Protein AF-A0A8H7EUN9-F1 (afdb_monomer)

Sequence (192 aa):
MVDFTVLSKFDDFLVNTFVDNLFLWFKTIKMNSETYAMTTIPREEVLSILREHVMRTKNVTLAAKKFIALKYVRHFMAGYSIAQQCEFEKYVRRYLSMYLPAAGYEICDTDRYGGNRQARLVATRGWEVGDEIRCCTGSIAYLNSEDDAKLSQQGRDFSVIYSSRKKKNCLFLGPARFANHDCDANCKVNSS

Mean predicted aligned error: 4.65 Å

Nearest PDB structures (foldseek):
  5wbv-assembly1_A  TM=8.684E-01  e=1.378E-13  Homo sapiens
  5cpr-assembly1_B  TM=8.787E-01  e=6.212E-13  Homo sapiens
  8t68-assembly1_A  TM=8.774E-01  e=1.245E-12  Homo sapiens
  3rq4-assembly1_A  TM=8.910E-01  e=5.944E-12  Homo sapiens
  4au7-assembly1_A  TM=8.307E-01  e=4.996E-12  Mus musculus

Secondary structure (DSSP, 8-state):
---HHHHHHHHHHHIIIIIITTT-SSPPP-S-GGGGG--PPPHHHHHHHIIIIIIIS--HHHHHHHHHTSHHHHHHHTTS-HHHHHHHHHHHHHHHHTTSTTS-EEEEEE-SSSSS-EEEEEESS---TT---TT---EEEEPPHHHHHHHHHTT--TTEEEETTTTEEEEEESGGGGPPP-TT-S------

Solvent-accessible surface area (backbone atoms only — not comparable to full-atom values): 11510 Å² total; per-residue (Å²): 130,88,53,47,78,56,55,42,51,51,42,42,54,46,41,48,56,65,42,28,61,67,78,42,97,57,75,69,93,53,77,55,88,70,57,87,77,56,86,79,71,61,58,65,65,56,48,51,40,42,50,54,23,23,55,69,64,62,33,46,71,59,30,36,54,55,52,53,66,32,70,65,45,42,58,72,47,66,88,52,53,72,72,53,49,56,52,46,49,54,52,48,35,47,63,50,34,43,60,27,84,83,26,46,41,48,81,43,78,43,67,86,63,81,81,67,74,41,67,30,64,43,72,73,55,93,82,60,95,86,66,76,57,80,34,57,45,62,47,81,34,69,52,55,75,66,58,49,52,50,28,51,78,67,74,50,45,88,38,58,43,78,35,78,92,77,72,43,53,23,38,46,36,56,70,40,46,35,60,74,93,57,97,83,56,95,72,77,91,82,88,126

Foldseek 3Di:
DDAPVLQQLLQLLLCVAQPVPAPDPDRAFGLDPCSVVADHDPRVQLVVLLVPQCEPVVHLVVSLVSVCPDPSNCVVCVPDDPVSVVVSSVQSSLSSLCSHPLLQWDKDWDCPPPDDIAIAIDGNDDDDPPDDSVSQAWDKHFDDPVSCVVCVVVVNCLQWDQDPVVRGIIGTGGRNSRHDDDPPDPDDDDDD

pLDDT: mean 90.31, std 9.03, range [52.31, 98.69]

InterPro domains:
  IPR039977 Histone-lysine N-methyltransferase Suv4-20/Set9 [PTHR12977] (7-190)
  IPR041938 Histone-lysine N-methyltransferase, N-terminal domain [G3DSA:1.10.10.1700] (1-100)
  IPR046341 SET domain superfamily [G3DSA:2.170.270.10] (101-192)
  IPR046341 SET domain superfamily [SSF82199] (119-189)

Organism: NCBI:txid679940

Radius of gyration: 16.49 Å; Cα contacts (8 Å, |Δi|>4): 236; chains: 1; bounding box: 40×38×42 Å

Structure (mmCIF, N/CA/C/O backbone):
data_AF-A0A8H7EUN9-F1
#
_entry.id   AF-A0A8H7EUN9-F1
#
loop_
_atom_site.group_PDB
_atom_site.id
_atom_site.type_symbol
_atom_site.label_atom_id
_atom_site.label_alt_id
_atom_site.label_comp_id
_atom_site.label_asym_id
_atom_site.label_entity_id
_atom_site.label_seq_id
_atom_site.pdbx_PDB_ins_code
_atom_site.Cartn_x
_atom_site.Cartn_y
_atom_site.Cartn_z
_atom_site.occupancy
_atom_site.B_iso_or_equiv
_atom_site.auth_seq_id
_atom_site.auth_comp_id
_atom_site.auth_asym_id
_atom_site.auth_atom_id
_atom_site.pdbx_PDB_model_num
ATOM 1 N N . MET A 1 1 ? -7.937 19.814 -0.723 1.00 56.84 1 MET A N 1
ATOM 2 C CA . MET A 1 1 ? -6.981 18.745 -1.085 1.00 56.84 1 MET A CA 1
ATOM 3 C C . MET A 1 1 ? -6.263 18.364 0.196 1.00 56.84 1 MET A C 1
ATOM 5 O O . MET A 1 1 ? -5.899 19.277 0.924 1.00 56.84 1 MET A O 1
ATOM 9 N N . VAL A 1 2 ? -6.177 17.077 0.536 1.00 66.69 2 VAL A N 1
ATOM 10 C CA . VAL A 1 2 ? -5.459 16.652 1.749 1.00 66.69 2 VAL A CA 1
ATOM 11 C C . VAL A 1 2 ? -3.965 16.865 1.517 1.00 66.69 2 VAL A C 1
ATOM 13 O O . VAL A 1 2 ? -3.462 16.523 0.449 1.00 66.69 2 VAL A O 1
ATOM 16 N N . ASP A 1 3 ? -3.301 17.489 2.486 1.00 80.19 3 ASP A N 1
ATOM 17 C CA . ASP A 1 3 ? -1.889 17.861 2.400 1.00 80.19 3 ASP A CA 1
ATOM 18 C C . ASP A 1 3 ? -0.952 16.639 2.348 1.00 80.19 3 ASP A C 1
ATOM 20 O O . ASP A 1 3 ? -1.266 15.575 2.897 1.00 80.19 3 ASP A O 1
ATOM 24 N N . PHE A 1 4 ? 0.214 16.815 1.719 1.00 80.44 4 PHE A N 1
ATOM 25 C CA . PHE A 1 4 ? 1.279 15.815 1.598 1.00 80.44 4 PHE A CA 1
ATOM 26 C C . PHE A 1 4 ? 1.616 15.166 2.945 1.00 80.44 4 PHE A C 1
ATOM 28 O O . PHE A 1 4 ? 1.661 13.937 3.040 1.00 80.44 4 PHE A O 1
ATOM 35 N N . THR A 1 5 ? 1.781 15.980 3.988 1.00 83.25 5 THR A N 1
ATOM 36 C CA . THR A 1 5 ? 2.180 15.529 5.328 1.00 83.25 5 THR A CA 1
ATOM 37 C C . THR A 1 5 ? 1.202 14.506 5.898 1.00 83.25 5 THR A C 1
ATOM 39 O O . THR A 1 5 ? 1.577 13.595 6.631 1.00 83.25 5 THR A O 1
ATOM 42 N N . VAL A 1 6 ? -0.080 14.642 5.563 1.00 89.38 6 VAL A N 1
ATOM 43 C CA . VAL A 1 6 ? -1.132 13.740 6.035 1.00 89.38 6 VAL A CA 1
ATOM 44 C C . VAL A 1 6 ? -1.151 12.461 5.205 1.00 89.38 6 VAL A C 1
ATOM 46 O O . VAL A 1 6 ? -1.193 11.365 5.760 1.00 89.38 6 VAL A O 1
ATOM 49 N N . LEU A 1 7 ? -1.073 12.587 3.878 1.00 91.06 7 LEU A N 1
ATOM 50 C CA . LEU A 1 7 ? -1.086 11.435 2.976 1.00 91.06 7 LEU A CA 1
ATOM 51 C C . LEU A 1 7 ? 0.116 10.509 3.197 1.00 91.06 7 LEU A C 1
ATOM 53 O O . LEU A 1 7 ? -0.042 9.290 3.158 1.00 91.06 7 LEU A O 1
ATOM 57 N N . SER A 1 8 ? 1.297 11.069 3.464 1.00 90.06 8 SER A N 1
ATOM 58 C CA . SER A 1 8 ? 2.502 10.288 3.746 1.00 90.06 8 SER A CA 1
ATOM 59 C C . SER A 1 8 ? 2.402 9.542 5.082 1.00 90.06 8 SER A C 1
ATOM 61 O O . SER A 1 8 ? 2.786 8.378 5.152 1.00 90.06 8 SER A O 1
ATOM 63 N N . LYS A 1 9 ? 1.800 10.148 6.118 1.00 92.06 9 LYS A N 1
ATOM 64 C CA . LYS A 1 9 ? 1.525 9.484 7.408 1.00 92.06 9 LYS A CA 1
ATOM 65 C C . LYS A 1 9 ? 0.526 8.337 7.272 1.00 92.06 9 LYS A C 1
ATOM 67 O O . LYS A 1 9 ? 0.690 7.297 7.908 1.00 92.06 9 LYS A O 1
ATOM 72 N N . PHE A 1 10 ? -0.506 8.511 6.446 1.00 94.31 10 PHE A N 1
ATOM 73 C CA . PHE A 1 10 ? -1.464 7.446 6.140 1.00 94.31 10 PHE A CA 1
ATOM 74 C C . PHE A 1 10 ? -0.791 6.278 5.428 1.00 94.31 10 PHE A C 1
ATOM 76 O O . PHE A 1 10 ? -1.005 5.126 5.802 1.00 94.31 10 PHE A O 1
ATOM 83 N N . ASP A 1 11 ? 0.041 6.574 4.432 1.00 94.12 11 ASP A N 1
ATOM 84 C CA . ASP A 1 11 ? 0.788 5.555 3.706 1.00 94.12 11 ASP A CA 1
ATOM 85 C C . ASP A 1 11 ? 1.755 4.808 4.631 1.00 94.12 11 ASP A C 1
ATOM 87 O O . ASP A 1 11 ? 1.719 3.584 4.684 1.00 94.12 11 ASP A O 1
ATOM 91 N N . ASP A 1 12 ? 2.533 5.522 5.446 1.00 93.56 12 ASP A N 1
ATOM 92 C CA . ASP A 1 12 ? 3.459 4.922 6.407 1.00 93.56 12 ASP A CA 1
ATOM 93 C C . ASP A 1 12 ? 2.739 3.993 7.410 1.00 93.56 12 ASP A C 1
ATOM 95 O O . ASP A 1 12 ? 3.216 2.879 7.662 1.00 93.56 12 ASP A O 1
ATOM 99 N N . PHE A 1 13 ? 1.559 4.394 7.915 1.00 94.50 13 PHE A N 1
ATOM 100 C CA . PHE A 1 13 ? 0.712 3.563 8.789 1.00 94.50 13 PHE A CA 1
ATOM 101 C C . PHE A 1 13 ? 0.302 2.254 8.114 1.00 94.50 13 PHE A C 1
ATOM 103 O O . PHE A 1 13 ? 0.393 1.171 8.704 1.00 94.50 13 PHE A O 1
ATOM 110 N N . LEU A 1 14 ? -0.168 2.350 6.872 1.00 95.44 14 LEU A N 1
ATOM 111 C CA . LEU A 1 14 ? -0.733 1.222 6.141 1.00 95.44 14 LEU A CA 1
ATOM 112 C C . LEU A 1 14 ? 0.350 0.301 5.591 1.00 95.44 14 LEU A C 1
ATOM 114 O O . LEU A 1 14 ? 0.175 -0.910 5.650 1.00 95.44 14 LEU A O 1
ATOM 118 N N . VAL A 1 15 ? 1.494 0.833 5.163 1.00 94.38 15 VAL A N 1
ATOM 119 C CA . VAL A 1 15 ? 2.666 0.028 4.809 1.00 94.38 15 VAL A CA 1
ATOM 120 C C . VAL A 1 15 ? 3.162 -0.739 6.027 1.00 94.38 15 VAL A C 1
ATOM 122 O O . VAL A 1 15 ? 3.366 -1.945 5.934 1.00 94.38 15 VAL A O 1
ATOM 125 N N . ASN A 1 16 ? 3.300 -0.087 7.187 1.00 93.31 16 ASN A N 1
ATOM 126 C CA . ASN A 1 16 ? 3.714 -0.793 8.400 1.00 93.31 16 ASN A CA 1
ATOM 127 C C . ASN A 1 16 ? 2.722 -1.912 8.765 1.00 93.31 16 ASN A C 1
ATOM 129 O O . ASN A 1 16 ? 3.130 -3.002 9.153 1.00 93.31 16 ASN A O 1
ATOM 133 N N . THR A 1 17 ? 1.421 -1.653 8.617 1.00 94.81 17 THR A N 1
ATOM 134 C CA . THR A 1 17 ? 0.368 -2.606 8.985 1.00 94.81 17 THR A CA 1
ATOM 135 C C . THR A 1 17 ? 0.243 -3.766 8.007 1.00 94.81 17 THR A C 1
ATOM 137 O O . THR A 1 17 ? 0.224 -4.909 8.445 1.00 94.81 17 THR A O 1
ATOM 140 N N . PHE A 1 18 ? 0.098 -3.480 6.714 1.00 95.56 18 PHE A N 1
ATOM 141 C CA . PHE A 1 18 ? -0.239 -4.471 5.698 1.00 95.56 18 PHE A CA 1
ATOM 142 C C . PHE A 1 18 ? 1.007 -5.087 5.066 1.00 95.56 18 PHE A C 1
ATOM 144 O O . PHE A 1 18 ? 1.022 -6.276 4.789 1.00 95.56 18 PHE A O 1
ATOM 151 N N . VAL A 1 19 ? 2.085 -4.330 4.895 1.00 94.12 19 VAL A N 1
ATOM 152 C CA . VAL A 1 19 ? 3.274 -4.817 4.188 1.00 94.12 19 VAL A CA 1
ATOM 153 C C . VAL A 1 19 ? 4.311 -5.337 5.188 1.00 94.12 19 VAL A C 1
ATOM 155 O O . VAL A 1 19 ? 4.569 -6.541 5.247 1.00 94.12 19 VAL A O 1
ATOM 158 N N . ASP A 1 20 ? 4.839 -4.453 6.037 1.00 93.00 20 ASP A N 1
ATOM 159 C CA . ASP A 1 20 ? 5.959 -4.768 6.929 1.00 93.00 20 ASP A CA 1
ATOM 160 C C . ASP A 1 20 ? 5.614 -5.806 8.005 1.00 93.00 20 ASP A C 1
ATOM 162 O O . ASP A 1 20 ? 6.426 -6.667 8.304 1.00 93.00 20 ASP A O 1
ATOM 166 N N . ASN A 1 21 ? 4.448 -5.699 8.652 1.00 91.38 21 ASN A N 1
ATOM 167 C CA . ASN A 1 21 ? 4.107 -6.545 9.806 1.00 91.38 21 ASN A CA 1
ATOM 168 C C . ASN A 1 21 ? 3.380 -7.847 9.439 1.00 91.38 21 ASN A C 1
ATOM 170 O O . ASN A 1 21 ? 3.101 -8.660 10.326 1.00 91.38 21 ASN A O 1
ATOM 174 N N . LEU A 1 22 ? 3.033 -8.054 8.165 1.00 89.81 22 LEU A N 1
ATOM 175 C CA . LEU A 1 22 ? 2.338 -9.273 7.744 1.00 89.81 22 LEU A CA 1
ATOM 176 C C . LEU A 1 22 ? 3.256 -10.269 7.050 1.00 89.81 22 LEU A C 1
ATOM 178 O O . LEU A 1 22 ? 3.280 -11.432 7.469 1.00 89.81 22 LEU A O 1
ATOM 182 N N . PHE A 1 23 ? 3.942 -9.826 5.992 1.00 85.00 23 PHE A N 1
ATOM 183 C CA . PHE A 1 23 ? 4.587 -10.721 5.026 1.00 85.00 23 PHE A CA 1
ATOM 184 C C . PHE A 1 23 ? 6.036 -10.352 4.690 1.00 85.00 23 PHE A C 1
ATOM 186 O O . PHE A 1 23 ? 6.747 -11.198 4.156 1.00 85.00 23 PHE A O 1
ATOM 193 N N . LEU A 1 24 ? 6.502 -9.144 5.026 1.00 91.00 24 LEU A N 1
ATOM 194 C CA . LEU A 1 24 ? 7.927 -8.822 4.954 1.00 91.00 24 LEU A CA 1
ATOM 195 C C . LEU A 1 24 ? 8.617 -9.086 6.294 1.00 91.00 24 LEU A C 1
ATOM 197 O O . LEU A 1 24 ? 8.045 -8.914 7.364 1.00 91.00 24 LEU A O 1
ATOM 201 N N . TRP A 1 25 ? 9.880 -9.493 6.228 1.00 89.25 25 TRP A N 1
ATOM 202 C CA . TRP A 1 25 ? 10.730 -9.737 7.398 1.00 89.25 25 TRP A CA 1
ATOM 203 C C . TRP A 1 25 ? 11.642 -8.540 7.728 1.00 89.25 25 TRP A C 1
ATOM 205 O O . TRP A 1 25 ? 12.472 -8.610 8.630 1.00 89.25 25 TRP A O 1
ATOM 215 N N . PHE A 1 26 ? 11.481 -7.429 7.005 1.00 91.31 26 PHE A N 1
ATOM 216 C CA . PHE A 1 26 ? 12.213 -6.177 7.178 1.00 91.31 26 PHE A CA 1
ATOM 217 C C . PHE A 1 26 ? 11.251 -4.982 7.105 1.00 91.31 26 PHE A C 1
ATOM 219 O O . PHE A 1 26 ? 10.097 -5.110 6.694 1.00 91.31 26 PHE A O 1
ATOM 226 N N . LYS A 1 27 ? 11.727 -3.800 7.505 1.00 90.06 27 LYS A N 1
ATOM 227 C CA . LYS A 1 27 ? 10.964 -2.549 7.421 1.00 90.06 27 LYS A CA 1
ATOM 228 C C . LYS A 1 27 ? 11.276 -1.827 6.120 1.00 90.06 27 LYS A C 1
ATOM 230 O O . LYS A 1 27 ? 12.433 -1.485 5.883 1.00 90.06 27 LYS A O 1
ATOM 235 N N . THR A 1 28 ? 10.264 -1.549 5.296 1.00 90.50 28 THR A N 1
ATOM 236 C CA . THR A 1 28 ? 10.487 -0.702 4.114 1.00 90.50 28 THR A CA 1
ATOM 237 C C . THR A 1 28 ? 10.737 0.743 4.534 1.00 90.50 28 THR A C 1
ATOM 239 O O . THR A 1 28 ? 10.287 1.172 5.601 1.00 90.50 28 THR A O 1
ATOM 242 N N . ILE A 1 29 ? 11.347 1.531 3.648 1.00 86.56 29 ILE A N 1
ATOM 243 C CA . ILE A 1 29 ? 11.531 2.971 3.852 1.00 86.56 29 ILE A CA 1
ATOM 244 C C . ILE A 1 29 ? 10.164 3.654 4.065 1.00 86.56 29 ILE A C 1
ATOM 246 O O . ILE A 1 29 ? 9.148 3.290 3.450 1.00 86.56 29 ILE A O 1
ATOM 250 N N . LYS A 1 30 ? 10.150 4.607 4.998 1.00 87.44 30 LYS A N 1
ATOM 251 C CA . LYS A 1 30 ? 9.000 5.414 5.421 1.00 87.44 30 LYS A CA 1
ATOM 252 C C . LYS A 1 30 ? 9.309 6.886 5.182 1.00 87.44 30 LYS A C 1
ATOM 254 O O . LYS A 1 30 ? 10.474 7.280 5.219 1.00 87.44 30 LYS A O 1
ATOM 259 N N . MET A 1 31 ? 8.279 7.685 4.944 1.00 84.75 31 MET A N 1
ATOM 260 C CA . MET A 1 31 ? 8.439 9.110 4.636 1.00 84.75 31 MET A CA 1
ATOM 261 C C . MET A 1 31 ? 8.697 9.929 5.896 1.00 84.75 31 MET A C 1
ATOM 263 O O . MET A 1 31 ? 9.516 10.848 5.907 1.00 84.75 31 MET A O 1
ATOM 267 N N . ASN A 1 32 ? 8.036 9.560 6.989 1.00 83.62 32 ASN A N 1
ATOM 268 C CA . ASN A 1 32 ? 8.068 10.295 8.242 1.00 83.62 32 ASN A CA 1
ATOM 269 C C . ASN A 1 32 ? 9.035 9.635 9.234 1.00 83.62 32 ASN A C 1
ATOM 271 O O . ASN A 1 32 ? 9.045 8.417 9.409 1.00 83.62 32 ASN A O 1
ATOM 275 N N . SER A 1 33 ? 9.854 10.441 9.918 1.00 69.44 33 SER A N 1
ATOM 276 C CA . SER A 1 33 ? 10.857 9.954 10.884 1.00 69.44 33 SER A CA 1
ATOM 277 C C . SER A 1 33 ? 10.239 9.414 12.169 1.00 69.44 33 SER A C 1
ATOM 279 O O . SER A 1 33 ? 10.803 8.521 12.788 1.00 69.44 33 SER A O 1
ATOM 281 N N . GLU A 1 34 ? 9.064 9.916 12.536 1.00 66.50 34 GLU A N 1
ATOM 282 C CA . GLU A 1 34 ? 8.339 9.562 13.763 1.00 66.50 34 GLU A CA 1
ATOM 283 C C . GLU A 1 34 ? 7.580 8.224 13.656 1.00 66.50 34 GLU A C 1
ATOM 285 O O . GLU A 1 34 ? 7.007 7.739 14.629 1.00 66.50 34 GLU A O 1
ATOM 290 N N . THR A 1 35 ? 7.608 7.588 12.481 1.00 59.38 35 THR A N 1
ATOM 291 C CA . THR A 1 35 ? 6.843 6.373 12.157 1.00 59.38 35 THR A CA 1
ATOM 292 C C . THR A 1 35 ? 7.175 5.177 13.057 1.00 59.38 35 THR A C 1
ATOM 294 O O . THR A 1 35 ? 6.338 4.304 13.275 1.00 59.38 35 THR A O 1
ATOM 297 N N . TYR A 1 36 ? 8.375 5.127 13.640 1.00 52.31 36 TYR A N 1
ATOM 298 C CA . TYR A 1 36 ? 8.796 4.011 14.496 1.00 52.31 36 TYR A CA 1
ATOM 299 C C . TYR A 1 36 ? 8.061 3.945 15.847 1.00 52.31 36 TYR A C 1
ATOM 301 O O . TYR A 1 36 ? 8.093 2.903 16.496 1.00 52.31 36 TYR A O 1
ATOM 309 N N . ALA A 1 37 ? 7.350 5.007 16.247 1.00 58.59 37 ALA A N 1
ATOM 310 C CA . ALA A 1 37 ? 6.502 5.026 17.443 1.00 58.59 37 ALA A CA 1
ATOM 311 C C . ALA A 1 37 ? 5.037 4.629 17.164 1.00 58.59 37 ALA A C 1
ATOM 313 O O . ALA A 1 37 ? 4.179 4.737 18.042 1.00 58.59 37 ALA A O 1
ATOM 314 N N . MET A 1 38 ? 4.712 4.210 15.938 1.00 67.88 38 MET A N 1
ATOM 315 C CA . MET A 1 38 ? 3.323 3.990 15.545 1.00 67.88 38 MET A CA 1
ATOM 316 C C . MET A 1 38 ? 2.714 2.756 16.200 1.00 67.88 38 MET A C 1
ATOM 318 O O . MET A 1 38 ? 3.326 1.693 16.319 1.00 67.88 38 MET A O 1
ATOM 322 N N . THR A 1 39 ? 1.450 2.910 16.588 1.00 71.81 39 THR A N 1
ATOM 323 C CA . THR A 1 39 ? 0.641 1.851 17.178 1.00 71.81 39 THR A CA 1
ATOM 324 C C . THR A 1 39 ? 0.627 0.625 16.269 1.00 71.81 39 THR A C 1
ATOM 326 O O . THR A 1 39 ? 0.114 0.667 15.151 1.00 71.81 39 THR A O 1
ATOM 329 N N . THR A 1 40 ? 1.180 -0.481 16.759 1.00 83.50 40 THR A N 1
ATOM 330 C CA . THR A 1 40 ? 1.165 -1.750 16.032 1.00 83.50 40 THR A CA 1
ATOM 331 C C . THR A 1 40 ? -0.159 -2.461 16.277 1.00 83.50 40 THR A C 1
ATOM 333 O O . THR A 1 40 ? -0.566 -2.670 17.420 1.00 83.50 40 THR A O 1
ATOM 336 N N . ILE A 1 41 ? -0.838 -2.826 15.193 1.00 93.25 41 ILE A N 1
ATOM 337 C CA . ILE A 1 41 ? -2.054 -3.638 15.241 1.00 93.25 41 ILE A CA 1
ATOM 338 C C . ILE A 1 41 ? -1.635 -5.108 15.362 1.00 93.25 41 ILE A C 1
ATOM 340 O O . ILE A 1 41 ? -0.758 -5.536 14.605 1.00 93.25 41 ILE A O 1
ATOM 344 N N . PRO A 1 42 ? -2.238 -5.900 16.267 1.00 94.25 42 PRO A N 1
ATOM 345 C CA . PRO A 1 42 ? -1.961 -7.327 16.351 1.00 94.25 42 PRO A CA 1
ATOM 346 C C . PRO A 1 42 ? -2.163 -8.021 15.003 1.00 94.25 42 PRO A C 1
ATOM 348 O O . PRO A 1 42 ? -3.204 -7.875 14.359 1.00 94.25 42 PRO A O 1
ATOM 351 N N . ARG A 1 43 ? -1.164 -8.809 14.591 1.00 94.50 43 ARG A N 1
ATOM 352 C CA . ARG A 1 43 ? -1.122 -9.462 13.276 1.00 94.50 43 ARG A CA 1
ATOM 353 C C . ARG A 1 43 ? -2.390 -10.263 12.970 1.00 94.50 43 ARG A C 1
ATOM 355 O O . ARG A 1 43 ? -2.930 -10.153 11.873 1.00 94.50 43 ARG A O 1
ATOM 362 N N . GLU A 1 44 ? -2.899 -11.027 13.935 1.00 95.81 44 GLU A N 1
ATOM 363 C CA . GLU A 1 44 ? -4.103 -11.844 13.730 1.00 95.81 44 GLU A CA 1
ATOM 364 C C . GLU A 1 44 ? -5.394 -11.027 13.591 1.00 95.81 44 GLU A C 1
ATOM 366 O O . GLU A 1 44 ? -6.288 -11.450 12.860 1.00 95.81 44 GLU A O 1
ATOM 371 N N . GLU A 1 45 ? -5.499 -9.831 14.185 1.00 97.12 45 GLU A N 1
ATOM 372 C CA . GLU A 1 45 ? -6.658 -8.958 13.939 1.00 97.12 45 GLU A CA 1
ATOM 373 C C . GLU A 1 45 ? -6.702 -8.540 12.464 1.00 97.12 45 GLU A C 1
ATOM 375 O O . GLU A 1 45 ? -7.748 -8.632 11.820 1.00 97.12 45 GLU A O 1
ATOM 380 N N . VAL A 1 46 ? -5.549 -8.183 11.892 1.00 97.69 46 VAL A N 1
ATOM 381 C CA . VAL A 1 46 ? -5.441 -7.835 10.469 1.00 97.69 46 VAL A CA 1
ATOM 382 C C . VAL A 1 46 ? -5.695 -9.057 9.583 1.00 97.69 46 VAL A C 1
ATOM 384 O O . VAL A 1 46 ? -6.493 -8.986 8.646 1.00 97.69 46 VAL A O 1
ATOM 387 N N . LEU A 1 47 ? -5.072 -10.200 9.888 1.00 97.94 47 LEU A N 1
ATOM 388 C CA . LEU A 1 47 ? -5.233 -11.422 9.095 1.00 97.94 47 LEU A CA 1
ATOM 389 C C . LEU A 1 47 ? -6.660 -11.962 9.127 1.00 97.94 47 LEU A C 1
ATOM 391 O O . LEU A 1 47 ? -7.132 -12.450 8.103 1.00 97.94 47 LEU A O 1
ATOM 395 N N . SER A 1 48 ? -7.364 -11.857 10.255 1.00 98.25 48 SER A N 1
ATOM 396 C CA . SER A 1 48 ? -8.770 -12.260 10.341 1.00 98.25 48 SER A CA 1
ATOM 397 C C . SER A 1 48 ? -9.640 -11.461 9.364 1.00 98.25 48 SER A C 1
ATOM 399 O O . SER A 1 48 ? -10.414 -12.052 8.613 1.00 98.25 48 SER A O 1
ATOM 401 N N . ILE A 1 49 ? -9.435 -10.140 9.273 1.00 98.56 49 ILE A N 1
ATOM 402 C CA . ILE A 1 49 ? -10.136 -9.265 8.325 1.00 98.56 49 ILE A CA 1
ATOM 403 C C . ILE A 1 49 ? -9.775 -9.627 6.881 1.00 98.56 49 ILE A C 1
ATOM 405 O O . ILE A 1 49 ? -10.665 -9.712 6.034 1.00 98.56 49 ILE A O 1
ATOM 409 N N . LEU A 1 50 ? -8.491 -9.860 6.590 1.00 98.31 50 LEU A N 1
ATOM 410 C CA . LEU A 1 50 ? -8.042 -10.241 5.249 1.00 98.31 50 LEU A CA 1
ATOM 411 C C . LEU A 1 50 ? -8.652 -11.574 4.805 1.00 98.31 50 LEU A C 1
ATOM 413 O O . LEU A 1 50 ? -9.273 -11.637 3.744 1.00 98.31 50 LEU A O 1
ATOM 417 N N . ARG A 1 51 ? -8.537 -12.624 5.625 1.00 98.19 51 ARG A N 1
ATOM 418 C CA . ARG A 1 51 ? -9.070 -13.961 5.319 1.00 98.19 51 ARG A CA 1
ATOM 419 C C . ARG A 1 51 ? -10.583 -13.912 5.099 1.00 98.19 51 ARG A C 1
ATOM 421 O O . ARG A 1 51 ? -11.082 -14.398 4.087 1.00 98.19 51 ARG A O 1
ATOM 428 N N . GLU A 1 52 ? -11.307 -13.278 6.015 1.00 98.31 52 GLU A N 1
ATOM 429 C CA . GLU A 1 52 ? -12.768 -13.303 6.033 1.00 98.31 52 GLU A CA 1
ATOM 430 C C . GLU A 1 52 ? -13.398 -12.356 5.001 1.00 98.31 52 GLU A C 1
ATOM 432 O O . GLU A 1 52 ? -14.325 -12.711 4.263 1.00 98.31 52 GLU A O 1
ATOM 437 N N . HIS A 1 53 ? -12.898 -11.125 4.921 1.00 98.44 53 HIS A N 1
ATOM 438 C CA . HIS A 1 53 ? -13.551 -10.076 4.145 1.00 98.44 53 HIS A CA 1
ATOM 439 C C . HIS A 1 53 ? -12.890 -9.809 2.795 1.00 98.44 53 HIS A C 1
ATOM 441 O O . HIS A 1 53 ? -13.590 -9.445 1.854 1.00 98.44 53 HIS A O 1
ATOM 447 N N . VAL A 1 54 ? -11.583 -10.035 2.652 1.00 98.12 54 VAL A N 1
ATOM 448 C CA . VAL A 1 54 ? -10.891 -9.833 1.369 1.00 98.12 54 VAL A CA 1
ATOM 449 C C . VAL A 1 54 ? -10.813 -11.132 0.569 1.00 98.12 54 VAL A C 1
ATOM 451 O O . VAL A 1 5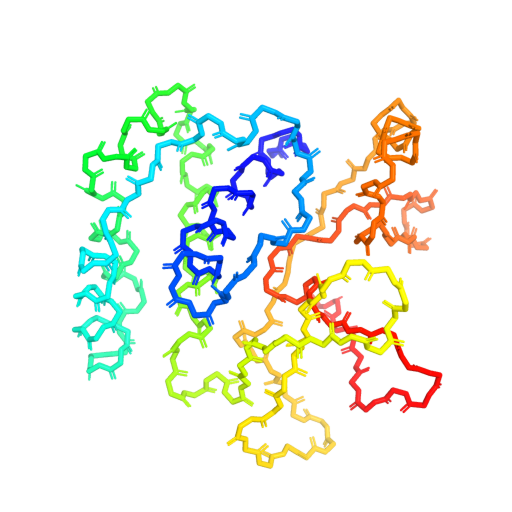4 ? -11.233 -11.157 -0.584 1.00 98.12 54 VAL A O 1
ATOM 454 N N . MET A 1 55 ? -10.347 -12.227 1.169 1.00 96.62 55 MET A N 1
ATOM 455 C CA . MET A 1 55 ? -10.137 -13.490 0.452 1.00 96.62 55 MET A CA 1
ATOM 456 C C . MET A 1 55 ? -11.442 -14.271 0.262 1.00 96.62 55 MET A C 1
ATOM 458 O O . MET A 1 55 ? -11.789 -14.621 -0.866 1.00 96.62 55 MET A O 1
ATOM 462 N N . ARG A 1 56 ? -12.194 -14.514 1.346 1.00 97.62 56 ARG A N 1
ATOM 463 C CA . ARG A 1 56 ? -13.410 -15.344 1.308 1.00 97.62 56 ARG A CA 1
ATOM 464 C C . ARG A 1 56 ? -14.588 -14.640 0.635 1.00 97.62 56 ARG A C 1
ATOM 466 O O . ARG A 1 56 ? -15.192 -15.193 -0.278 1.00 97.62 56 ARG A O 1
ATOM 473 N N . THR A 1 57 ? -14.930 -13.428 1.080 1.00 97.81 57 THR A N 1
ATOM 474 C CA . THR A 1 57 ? -16.124 -12.708 0.582 1.00 97.81 57 THR A CA 1
ATOM 475 C C . THR A 1 57 ? -15.839 -11.669 -0.498 1.00 97.81 57 THR A C 1
ATOM 477 O O . THR A 1 57 ? -16.786 -11.182 -1.113 1.00 97.81 57 THR A O 1
ATOM 480 N N . LYS A 1 58 ? -14.566 -11.328 -0.752 1.00 98.06 58 LYS A N 1
ATOM 481 C CA . LYS A 1 58 ? -14.156 -10.331 -1.763 1.00 98.06 58 LYS A CA 1
ATOM 482 C C . LYS A 1 58 ? -14.804 -8.953 -1.548 1.00 98.06 58 LYS A C 1
ATOM 484 O O . LYS A 1 58 ? -14.997 -8.186 -2.487 1.00 98.06 58 LYS A O 1
ATOM 489 N N . ASN A 1 59 ? -15.133 -8.620 -0.300 1.00 98.19 59 ASN A N 1
ATOM 490 C CA . ASN A 1 59 ? -15.803 -7.388 0.091 1.00 98.19 59 ASN A CA 1
ATOM 491 C C . ASN A 1 59 ? -14.824 -6.416 0.767 1.00 98.19 59 ASN A C 1
ATOM 493 O O . ASN A 1 59 ? -14.797 -6.260 1.992 1.00 98.19 59 ASN A O 1
ATOM 497 N N . VAL A 1 60 ? -14.048 -5.707 -0.058 1.00 98.31 60 VAL A N 1
ATOM 498 C CA . VAL A 1 60 ? -13.077 -4.694 0.397 1.00 98.31 60 VAL A CA 1
ATOM 499 C C . VAL A 1 60 ? -13.753 -3.562 1.178 1.00 98.31 60 VAL A C 1
ATOM 501 O O . VAL A 1 60 ? -13.183 -3.041 2.133 1.00 98.31 60 VAL A O 1
ATOM 504 N N . THR A 1 61 ? -14.992 -3.204 0.829 1.00 98.19 61 THR A N 1
ATOM 505 C CA . THR A 1 61 ? -15.772 -2.188 1.553 1.00 98.19 61 THR A CA 1
ATOM 506 C C . THR A 1 61 ? -16.018 -2.593 3.000 1.00 98.19 61 THR A C 1
ATOM 508 O O . THR A 1 61 ? -15.803 -1.796 3.913 1.00 98.19 61 THR A O 1
ATOM 511 N N . LEU A 1 62 ? -16.460 -3.829 3.224 1.00 98.44 62 LEU A N 1
ATOM 512 C CA . LEU A 1 62 ? -16.682 -4.345 4.568 1.00 98.44 62 LEU A CA 1
ATOM 513 C C . LEU A 1 62 ? -15.359 -4.515 5.320 1.00 98.44 62 LEU A C 1
ATOM 515 O O . LEU A 1 62 ? -15.279 -4.124 6.483 1.00 98.44 62 LEU A O 1
ATOM 519 N N . ALA A 1 63 ? -14.322 -5.024 4.650 1.00 98.69 63 ALA A N 1
ATOM 520 C CA . ALA A 1 63 ? -12.984 -5.149 5.221 1.00 98.69 63 ALA A CA 1
ATOM 521 C C . ALA A 1 63 ? -12.453 -3.793 5.721 1.00 98.69 63 ALA A C 1
ATOM 523 O O . ALA A 1 63 ? -12.005 -3.695 6.862 1.00 98.69 63 ALA A O 1
ATOM 524 N N . ALA A 1 64 ? -12.590 -2.732 4.919 1.00 98.69 64 ALA A N 1
ATOM 525 C CA . ALA A 1 64 ? -12.180 -1.381 5.290 1.00 98.69 64 ALA A CA 1
ATOM 526 C C . ALA A 1 64 ? -12.951 -0.862 6.510 1.00 98.69 64 ALA A C 1
ATOM 528 O O . ALA A 1 64 ? -12.340 -0.373 7.458 1.00 98.69 64 ALA A O 1
ATOM 529 N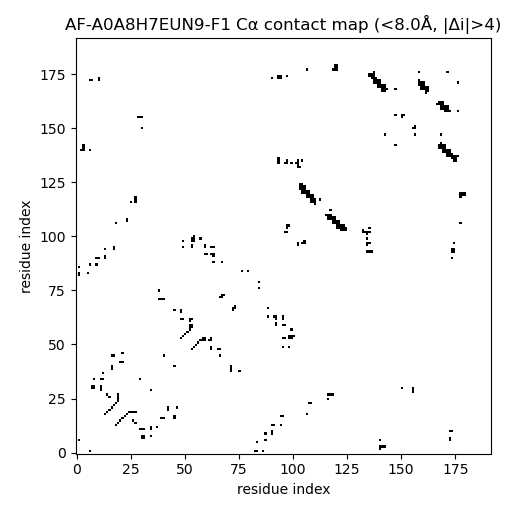 N . LYS A 1 65 ? -14.280 -1.041 6.543 1.00 98.50 65 LYS A N 1
ATOM 530 C CA . LYS A 1 65 ? -15.105 -0.663 7.704 1.00 98.50 65 LYS A CA 1
ATOM 531 C C . LYS A 1 65 ? -14.675 -1.391 8.980 1.00 98.50 65 LYS A C 1
ATOM 533 O O . LYS A 1 65 ? -14.564 -0.766 10.031 1.00 98.50 65 LYS A O 1
ATOM 538 N N . LYS A 1 66 ? -14.417 -2.701 8.896 1.00 98.62 66 LYS A N 1
ATOM 539 C CA . LYS A 1 66 ? -13.957 -3.515 10.033 1.00 98.62 66 LYS A CA 1
ATOM 540 C C . LYS A 1 66 ? -12.571 -3.089 10.511 1.00 98.62 66 LYS A C 1
ATOM 542 O O . LYS A 1 66 ? -12.374 -2.941 11.711 1.00 98.62 66 LYS A O 1
ATOM 547 N N . PHE A 1 67 ? -11.655 -2.830 9.581 1.00 98.56 67 PHE A N 1
ATOM 548 C CA . PHE A 1 67 ? -10.307 -2.359 9.883 1.00 98.56 67 PHE A CA 1
ATOM 549 C C . PHE A 1 67 ? -10.316 -0.985 10.566 1.00 98.56 67 PHE A C 1
ATOM 551 O O . PHE A 1 67 ? -9.696 -0.807 11.610 1.00 98.56 67 PHE A O 1
ATOM 558 N N . ILE A 1 68 ? -11.083 -0.025 10.042 1.00 98.00 68 ILE A N 1
ATOM 559 C CA . ILE A 1 68 ? -11.213 1.320 10.629 1.00 98.00 68 ILE A CA 1
ATOM 560 C C . ILE A 1 68 ? -11.861 1.269 12.021 1.00 98.00 68 ILE A C 1
ATOM 562 O O . ILE A 1 68 ? -11.545 2.079 12.891 1.00 98.00 68 ILE A O 1
ATOM 566 N N . ALA A 1 69 ? -12.724 0.281 12.269 1.00 97.94 69 ALA A N 1
ATOM 567 C CA . ALA A 1 69 ? -13.326 0.041 13.574 1.00 97.94 69 ALA A CA 1
ATOM 568 C C . ALA A 1 69 ? -12.386 -0.646 14.588 1.00 97.94 69 ALA A C 1
ATOM 570 O O . ALA A 1 69 ? -12.802 -0.885 15.724 1.00 97.94 69 ALA A O 1
ATOM 571 N N . LEU A 1 70 ? -11.133 -0.958 14.251 1.00 97.62 70 LEU A N 1
ATOM 572 C CA . LEU A 1 70 ? -10.169 -1.431 15.246 1.00 97.62 70 LEU A CA 1
ATOM 573 C C . LEU A 1 70 ? -9.782 -0.286 16.189 1.00 97.62 70 LEU A C 1
ATOM 575 O O . LEU A 1 70 ? -9.577 0.849 15.761 1.00 97.62 70 LEU A O 1
ATOM 579 N N . LYS A 1 71 ? -9.644 -0.575 17.490 1.00 96.31 71 LYS A N 1
ATOM 580 C CA . LYS A 1 71 ? -9.328 0.449 18.509 1.00 96.31 71 LYS A CA 1
ATOM 581 C C . LYS A 1 71 ? -8.041 1.224 18.197 1.00 96.31 71 LYS A C 1
ATOM 583 O O . LYS A 1 71 ? -7.996 2.431 18.396 1.00 96.31 71 LYS A O 1
ATOM 588 N N . TYR A 1 72 ? -7.040 0.535 17.654 1.00 94.75 72 TYR A N 1
ATOM 589 C CA . TYR A 1 72 ? -5.749 1.093 17.254 1.00 94.75 72 TYR A CA 1
ATOM 590 C C . TYR A 1 72 ? -5.883 2.079 16.088 1.00 94.75 72 TYR A C 1
ATOM 592 O O . TYR A 1 72 ? -5.291 3.154 16.108 1.00 94.75 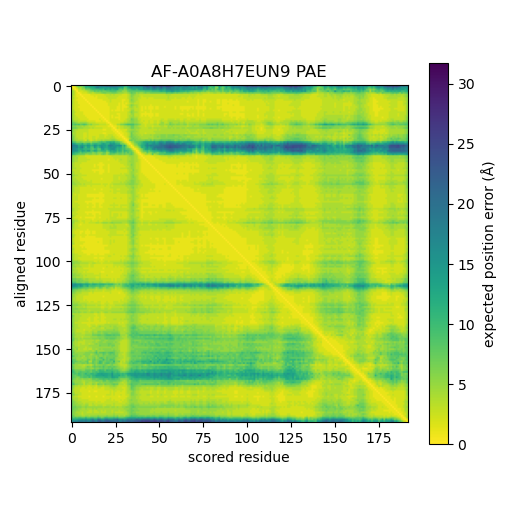72 TYR A O 1
ATOM 600 N N . VAL A 1 73 ? -6.715 1.733 15.100 1.00 96.00 73 VAL A N 1
ATOM 601 C CA . VAL A 1 73 ? -6.977 2.585 13.936 1.00 96.00 73 VAL A CA 1
ATOM 602 C C . VAL A 1 73 ? -7.818 3.786 14.349 1.00 96.00 73 VAL A C 1
ATOM 604 O O . VAL A 1 73 ? -7.480 4.908 13.994 1.00 96.00 73 VAL A O 1
ATOM 607 N N . ARG A 1 74 ? -8.849 3.598 15.184 1.00 95.44 74 ARG A N 1
ATOM 608 C CA . ARG A 1 74 ? -9.607 4.725 15.753 1.00 95.44 74 ARG A CA 1
ATOM 609 C C . ARG A 1 74 ? -8.723 5.684 16.543 1.00 95.44 74 ARG A C 1
ATOM 611 O O . ARG A 1 74 ? -8.906 6.889 16.429 1.00 95.44 74 ARG A O 1
ATOM 618 N N . HIS A 1 75 ? -7.776 5.161 17.322 1.00 93.81 75 HIS A N 1
ATOM 619 C CA . HIS A 1 75 ? -6.821 5.986 18.057 1.00 93.81 75 HIS A CA 1
ATOM 620 C C . HIS A 1 75 ? -5.934 6.798 17.107 1.00 93.81 75 HIS A C 1
ATOM 622 O O . HIS A 1 75 ? -5.858 8.015 17.249 1.00 93.81 75 HIS A O 1
ATOM 628 N N . PHE A 1 76 ? -5.349 6.153 16.091 1.00 93.25 76 PHE A N 1
ATOM 629 C CA . PHE A 1 76 ? -4.589 6.842 15.045 1.00 93.25 76 PHE A CA 1
ATOM 630 C C . PHE A 1 76 ? -5.424 7.928 14.345 1.00 93.25 76 PHE A C 1
ATOM 632 O O . PHE A 1 76 ? -4.925 9.018 14.085 1.00 93.25 76 PHE A O 1
ATOM 639 N N . MET A 1 77 ? -6.711 7.666 14.099 1.00 94.19 77 MET A N 1
ATOM 640 C CA . MET A 1 77 ? -7.601 8.580 13.379 1.00 94.19 77 MET A CA 1
ATOM 641 C C . MET A 1 77 ? -8.213 9.705 14.232 1.00 94.19 77 MET A C 1
ATOM 643 O O . MET A 1 77 ? -8.818 10.614 13.665 1.00 94.19 77 MET A O 1
ATOM 647 N N . ALA A 1 78 ? -8.050 9.691 15.559 1.00 93.00 78 ALA A N 1
ATOM 648 C CA . ALA A 1 78 ? -8.760 10.590 16.477 1.00 93.00 78 ALA A CA 1
ATOM 649 C C . ALA A 1 78 ? -8.481 12.088 16.239 1.00 93.00 78 ALA A C 1
ATOM 651 O O . ALA A 1 78 ? -9.354 12.916 16.479 1.00 93.00 78 ALA A O 1
ATOM 652 N N . GLY A 1 79 ? -7.284 12.434 15.752 1.00 91.56 79 GLY A N 1
ATOM 653 C CA . GLY A 1 79 ? -6.878 13.819 15.479 1.00 91.56 79 GLY A CA 1
ATOM 654 C C . GLY A 1 79 ? -7.175 14.321 14.062 1.00 91.56 79 GLY A C 1
ATOM 655 O O . GLY A 1 79 ? -6.861 15.467 13.750 1.00 91.56 79 GLY A O 1
ATOM 656 N N . TYR A 1 80 ? -7.742 13.487 13.188 1.00 94.12 80 TYR A N 1
ATOM 657 C CA . TYR A 1 80 ? -7.966 13.833 11.784 1.00 94.12 80 TYR A CA 1
ATOM 658 C C . TYR A 1 80 ? -9.422 14.241 11.529 1.00 94.12 80 TYR A C 1
ATOM 660 O O . TYR A 1 80 ? -10.361 13.637 12.046 1.00 94.12 80 TYR A O 1
ATOM 668 N N . SER A 1 81 ? -9.616 15.247 10.676 1.00 95.88 81 SER A N 1
ATOM 669 C CA . SER A 1 81 ? -10.936 15.721 10.239 1.00 95.88 81 SER A CA 1
ATOM 670 C C . SER A 1 81 ? -11.712 14.659 9.452 1.00 95.88 81 SER A C 1
ATOM 672 O O . SER A 1 81 ? -11.125 13.741 8.883 1.00 95.88 81 SER A O 1
ATOM 674 N N . ILE A 1 82 ? -13.032 14.826 9.329 1.00 94.69 82 ILE A N 1
ATOM 675 C CA . ILE A 1 82 ? -13.901 13.915 8.560 1.00 94.69 82 ILE A CA 1
ATOM 676 C C . ILE A 1 82 ? -13.383 13.725 7.125 1.00 94.69 82 ILE A C 1
ATOM 678 O O . ILE A 1 82 ? -13.284 12.601 6.645 1.00 94.69 82 ILE A O 1
ATOM 682 N N . 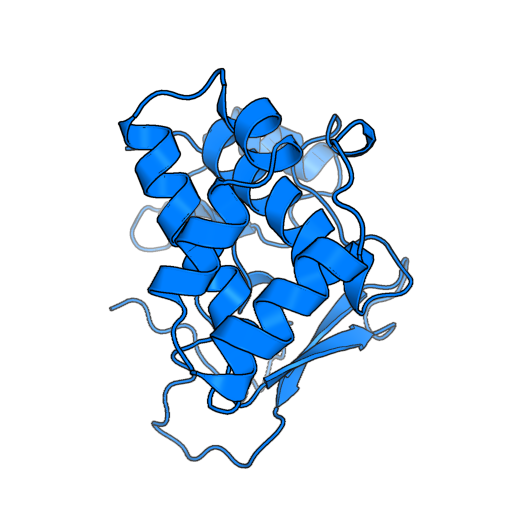ALA A 1 83 ? -12.980 14.809 6.455 1.00 94.88 83 ALA A N 1
ATOM 683 C CA . ALA A 1 83 ? -12.438 14.743 5.098 1.00 94.88 83 ALA A CA 1
ATOM 684 C C . ALA A 1 83 ? -11.145 13.910 5.022 1.00 94.88 83 ALA A C 1
ATOM 686 O O . ALA A 1 83 ? -10.964 13.126 4.091 1.00 94.88 83 ALA A O 1
ATOM 687 N N . GLN A 1 84 ? -10.265 14.043 6.017 1.00 95.38 84 GLN A N 1
ATOM 688 C CA . GLN A 1 84 ? -9.041 13.245 6.123 1.00 95.38 84 GLN A CA 1
ATOM 689 C C . GLN A 1 84 ? -9.346 11.779 6.452 1.00 95.38 84 GLN A C 1
ATOM 691 O O . GLN A 1 84 ? -8.700 10.894 5.903 1.00 95.38 84 GLN A O 1
ATOM 696 N N . GLN A 1 85 ? -10.356 11.503 7.281 1.00 95.88 85 GLN A N 1
ATOM 697 C CA . GLN A 1 85 ? -10.807 10.138 7.566 1.00 95.88 85 GLN A CA 1
ATOM 698 C C . GLN A 1 85 ? -11.393 9.450 6.326 1.00 95.88 85 GLN A C 1
ATOM 700 O O . GLN A 1 85 ? -11.063 8.297 6.053 1.00 95.88 85 GLN A O 1
ATOM 705 N N . CYS A 1 86 ? -12.193 10.162 5.527 1.00 95.62 86 CYS A N 1
ATOM 706 C CA . CYS A 1 86 ? -12.674 9.654 4.242 1.00 95.62 86 CYS A CA 1
ATOM 707 C C . CYS A 1 86 ? -11.519 9.365 3.273 1.00 95.62 86 CYS A C 1
ATOM 709 O O . CYS A 1 86 ? -11.559 8.379 2.540 1.00 95.62 86 CYS A O 1
ATOM 711 N N . GLU A 1 87 ? -10.480 10.204 3.262 1.00 95.31 87 GLU A N 1
ATOM 712 C CA . GLU A 1 87 ? -9.295 9.971 2.433 1.00 95.31 87 GLU A CA 1
ATOM 713 C C . GLU A 1 87 ? -8.479 8.765 2.924 1.00 95.31 87 GLU A C 1
ATOM 715 O O . GLU A 1 87 ? -8.066 7.927 2.121 1.00 95.31 87 GLU A O 1
ATOM 720 N N . PHE A 1 88 ? -8.329 8.609 4.241 1.00 96.56 88 PHE A N 1
ATOM 721 C CA . PHE A 1 88 ? -7.707 7.434 4.846 1.00 96.56 88 PHE A CA 1
ATOM 722 C C . PHE A 1 88 ? -8.444 6.143 4.475 1.00 96.56 88 PHE A C 1
ATOM 724 O O . PHE A 1 88 ? -7.806 5.154 4.121 1.00 96.56 88 PHE A O 1
ATOM 731 N N . GLU A 1 89 ? -9.782 6.145 4.464 1.00 97.81 89 GLU A N 1
ATOM 732 C CA . GLU A 1 89 ? -10.563 4.980 4.036 1.00 97.81 89 GLU A CA 1
ATOM 733 C C . GLU A 1 89 ? -10.244 4.562 2.591 1.00 97.81 89 GLU A C 1
ATOM 735 O O . GLU A 1 89 ? -10.152 3.365 2.301 1.00 97.81 89 GLU A O 1
ATOM 740 N N . LYS A 1 90 ? -10.018 5.515 1.678 1.00 96.12 90 LYS A N 1
ATOM 741 C CA . LYS A 1 90 ? -9.602 5.199 0.299 1.00 96.12 90 LYS A CA 1
ATOM 742 C C . LYS A 1 90 ? -8.243 4.503 0.273 1.00 96.12 90 LYS A C 1
ATOM 744 O O . LYS A 1 90 ? -8.076 3.521 -0.450 1.00 96.12 90 LYS A O 1
ATOM 749 N N . TYR A 1 91 ? -7.294 4.971 1.081 1.00 96.31 91 TYR A N 1
ATOM 750 C CA . TYR A 1 91 ? -5.987 4.333 1.219 1.00 96.31 91 TYR A CA 1
ATOM 751 C C . TYR A 1 91 ? -6.100 2.927 1.828 1.00 96.31 91 TYR A C 1
ATOM 753 O O . TYR A 1 91 ? -5.515 1.987 1.295 1.00 96.31 91 TYR A O 1
ATOM 761 N N . VAL A 1 92 ? -6.905 2.747 2.879 1.00 98.19 92 VAL A N 1
ATOM 762 C CA . VAL A 1 92 ? -7.183 1.427 3.475 1.00 98.19 92 VAL A CA 1
ATOM 763 C C . VAL A 1 92 ? -7.706 0.462 2.413 1.00 98.19 92 VAL A C 1
ATOM 765 O O . VAL A 1 92 ? -7.181 -0.639 2.265 1.00 98.19 92 VAL A O 1
ATOM 768 N N . ARG A 1 93 ? -8.703 0.881 1.625 1.00 98.12 93 ARG A N 1
ATOM 769 C CA . ARG A 1 93 ? -9.257 0.066 0.533 1.00 98.12 93 ARG A CA 1
ATOM 770 C C . ARG A 1 93 ? -8.191 -0.306 -0.492 1.00 98.12 93 ARG A C 1
ATOM 772 O O . ARG A 1 93 ? -8.157 -1.450 -0.923 1.00 98.12 93 ARG A O 1
ATOM 779 N N . ARG A 1 94 ? -7.305 0.628 -0.846 1.00 97.00 94 ARG A N 1
ATOM 780 C CA . ARG A 1 94 ? -6.200 0.383 -1.778 1.00 97.00 94 ARG A CA 1
ATOM 781 C C . ARG A 1 94 ? -5.250 -0.710 -1.278 1.00 97.00 94 ARG A C 1
ATOM 783 O O . ARG A 1 94 ? -4.960 -1.631 -2.033 1.00 97.00 94 ARG A O 1
ATOM 790 N N . TYR A 1 95 ? -4.816 -0.643 -0.019 1.00 97.75 95 TYR A N 1
ATOM 791 C CA . TYR A 1 95 ? -3.934 -1.660 0.571 1.00 97.75 95 TYR A CA 1
ATOM 792 C C . TYR A 1 95 ? -4.633 -3.013 0.766 1.00 97.75 95 TYR A C 1
ATOM 794 O O . TYR A 1 95 ? -4.040 -4.057 0.518 1.00 97.75 95 TYR A O 1
ATOM 802 N N . LEU A 1 96 ? -5.915 -3.021 1.136 1.00 98.12 96 LEU A N 1
ATOM 803 C CA . LEU A 1 96 ? -6.696 -4.258 1.227 1.00 98.12 96 LEU A CA 1
ATOM 804 C C . LEU A 1 96 ? -6.863 -4.936 -0.140 1.00 98.12 96 LEU A C 1
ATOM 806 O O . LEU A 1 96 ? -6.765 -6.158 -0.226 1.00 98.12 96 LEU A O 1
ATOM 810 N N . SER A 1 97 ? -7.079 -4.161 -1.208 1.00 97.75 97 SER A N 1
ATOM 811 C CA . SER A 1 97 ? -7.242 -4.688 -2.569 1.00 97.75 97 SER A CA 1
ATOM 812 C C . SER A 1 97 ? -6.024 -5.459 -3.077 1.00 97.75 97 SER A C 1
ATOM 814 O O . SER A 1 97 ? -6.189 -6.321 -3.934 1.00 97.75 97 SER A O 1
ATOM 816 N N . MET A 1 98 ? -4.828 -5.218 -2.530 1.00 96.44 98 MET A N 1
ATOM 817 C CA . MET A 1 98 ? -3.623 -5.989 -2.863 1.00 96.44 98 MET A CA 1
ATOM 818 C C . MET A 1 98 ? -3.770 -7.484 -2.553 1.00 96.44 98 MET A C 1
AT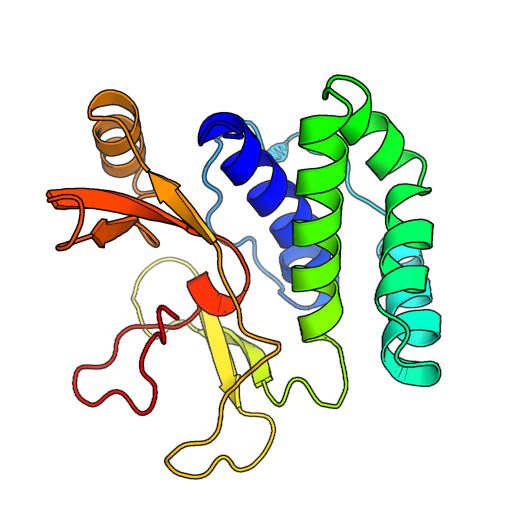OM 820 O O . MET A 1 98 ? -3.148 -8.310 -3.206 1.00 96.44 98 MET A O 1
ATOM 824 N N . TYR A 1 99 ? -4.590 -7.829 -1.556 1.00 97.00 99 TYR A N 1
ATOM 825 C CA . TYR A 1 99 ? -4.803 -9.208 -1.106 1.00 97.00 99 TYR A CA 1
ATOM 826 C C . TYR A 1 99 ? -6.010 -9.877 -1.759 1.00 97.00 99 TYR A C 1
ATOM 828 O O . TYR A 1 99 ? -6.362 -11.004 -1.401 1.00 97.00 99 TYR A O 1
ATOM 836 N N . LEU A 1 100 ? -6.690 -9.198 -2.688 1.00 97.44 100 LEU A N 1
ATOM 837 C CA . LEU A 1 100 ? -7.727 -9.852 -3.472 1.00 97.44 100 LEU A CA 1
ATOM 838 C C . LEU A 1 100 ? -7.086 -10.953 -4.326 1.00 97.44 100 LEU A C 1
ATOM 840 O O . LEU A 1 100 ? -6.070 -10.697 -4.966 1.00 97.44 100 LEU A O 1
ATOM 844 N N . PRO A 1 101 ? -7.717 -12.133 -4.461 1.00 93.31 101 PRO A N 1
ATOM 845 C CA . PRO A 1 101 ? -7.228 -13.164 -5.380 1.00 93.31 101 PRO A CA 1
ATOM 846 C C . PRO A 1 101 ? -7.066 -12.663 -6.827 1.00 93.31 101 PRO A C 1
ATOM 848 O O . PRO A 1 101 ? -6.222 -13.147 -7.571 1.00 93.31 101 PRO A O 1
ATOM 851 N N . ALA A 1 102 ? -7.860 -11.661 -7.218 1.00 94.50 102 ALA A N 1
ATOM 852 C CA . ALA A 1 102 ? -7.802 -11.030 -8.534 1.00 94.50 102 ALA A CA 1
ATOM 853 C C . ALA A 1 102 ? -6.703 -9.958 -8.676 1.00 94.50 102 ALA A C 1
ATOM 855 O O . ALA A 1 102 ? -6.542 -9.421 -9.771 1.00 94.50 102 ALA A O 1
ATOM 856 N N . ALA A 1 103 ? -5.965 -9.621 -7.609 1.00 97.06 103 ALA A N 1
ATOM 857 C CA . ALA A 1 103 ? -4.919 -8.600 -7.661 1.00 97.06 103 ALA A CA 1
ATOM 858 C C . ALA A 1 103 ? -3.832 -8.966 -8.680 1.00 97.06 103 ALA A C 1
ATOM 860 O O . ALA A 1 103 ? -3.387 -8.100 -9.427 1.00 97.06 103 ALA A O 1
ATOM 861 N N . GLY A 1 104 ? -3.471 -10.252 -8.760 1.00 97.25 104 GLY A N 1
ATOM 862 C CA . GLY A 1 104 ? -2.542 -10.788 -9.760 1.00 97.25 104 GLY A CA 1
ATOM 863 C C . GLY A 1 104 ? -1.085 -10.349 -9.579 1.00 97.25 104 GLY A C 1
ATOM 864 O O . GLY A 1 104 ? -0.289 -10.474 -10.512 1.00 97.25 104 GLY A O 1
ATOM 865 N N . TYR A 1 105 ? -0.742 -9.842 -8.395 1.00 97.56 105 TYR A N 1
ATOM 866 C CA . TYR A 1 105 ? 0.621 -9.559 -7.971 1.00 97.56 105 TYR A CA 1
ATOM 867 C C . TYR A 1 105 ? 0.754 -9.714 -6.451 1.00 97.56 105 TYR A C 1
ATOM 869 O O . TYR A 1 105 ? -0.245 -9.742 -5.731 1.00 97.56 105 TYR A O 1
ATOM 877 N N . GLU A 1 106 ? 1.989 -9.767 -5.973 1.00 96.12 106 GLU A N 1
ATOM 878 C CA . GLU A 1 106 ? 2.347 -9.712 -4.559 1.00 96.12 106 GLU A CA 1
ATOM 879 C C . GLU A 1 106 ? 3.578 -8.822 -4.336 1.00 96.12 106 GLU A C 1
ATOM 881 O O . GLU A 1 106 ? 4.254 -8.420 -5.288 1.00 96.12 106 GLU A O 1
ATOM 886 N N . ILE A 1 107 ? 3.846 -8.478 -3.072 1.00 96.38 107 ILE A N 1
ATOM 887 C CA . ILE A 1 107 ? 5.061 -7.761 -2.672 1.00 96.38 107 ILE A CA 1
ATOM 888 C C . ILE A 1 107 ? 6.043 -8.762 -2.068 1.00 96.38 107 ILE A C 1
ATOM 890 O O . ILE A 1 107 ? 5.729 -9.402 -1.067 1.00 96.38 107 ILE A O 1
ATOM 894 N N . CYS A 1 108 ? 7.244 -8.832 -2.636 1.00 94.81 108 CYS A N 1
ATOM 895 C CA . CYS A 1 108 ? 8.342 -9.671 -2.155 1.00 94.81 108 CYS A CA 1
A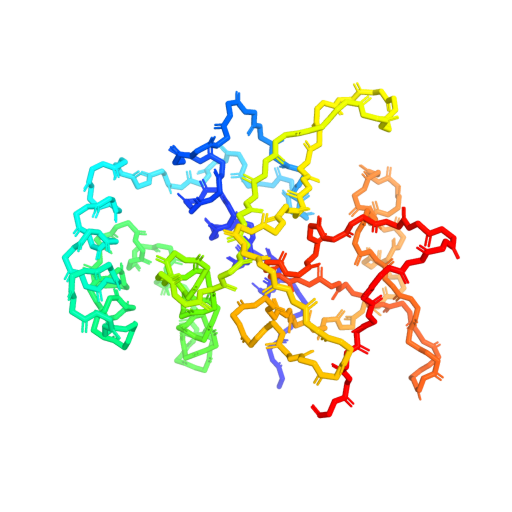TOM 896 C C . CYS A 1 108 ? 9.564 -8.825 -1.798 1.00 94.81 108 CYS A C 1
ATOM 898 O O . CYS A 1 108 ? 9.650 -7.654 -2.169 1.00 94.81 108 CYS A O 1
ATOM 900 N N . ASP A 1 109 ? 10.543 -9.426 -1.126 1.00 94.69 109 ASP A N 1
ATOM 901 C CA . ASP A 1 109 ? 11.836 -8.795 -0.896 1.00 94.69 109 ASP A CA 1
ATOM 902 C C . ASP A 1 109 ? 12.760 -8.873 -2.129 1.00 94.69 109 ASP A C 1
ATOM 904 O O . ASP A 1 109 ? 12.570 -9.671 -3.056 1.00 94.69 109 ASP A O 1
ATOM 908 N N . THR A 1 110 ? 13.757 -7.991 -2.160 1.00 93.31 110 THR A N 1
ATOM 909 C CA . THR A 1 110 ? 14.846 -7.986 -3.138 1.00 93.31 110 THR A CA 1
ATOM 910 C C . THR A 1 110 ? 16.104 -7.342 -2.554 1.00 93.31 110 THR A C 1
ATOM 912 O O . THR A 1 110 ? 16.026 -6.396 -1.770 1.00 93.31 110 THR A O 1
ATOM 915 N N . ASP A 1 111 ? 17.268 -7.849 -2.949 1.00 93.12 111 ASP A N 1
ATOM 916 C CA . ASP A 1 111 ? 18.608 -7.315 -2.665 1.00 93.12 111 ASP A CA 1
ATOM 917 C C . ASP A 1 111 ? 19.341 -6.844 -3.934 1.00 93.12 111 ASP A C 1
ATOM 919 O O . ASP A 1 111 ? 20.535 -6.556 -3.892 1.00 93.12 111 ASP A O 1
ATOM 923 N N . ARG A 1 112 ? 18.627 -6.720 -5.065 1.00 92.56 112 ARG A N 1
ATOM 924 C CA . ARG A 1 112 ? 19.203 -6.323 -6.365 1.00 92.56 112 ARG A CA 1
ATOM 925 C C . ARG A 1 112 ? 19.880 -4.951 -6.317 1.00 92.56 112 ARG A C 1
ATOM 927 O O . ARG A 1 112 ? 20.895 -4.742 -6.977 1.00 92.56 112 ARG A O 1
ATOM 934 N N . TYR A 1 113 ? 19.292 -4.011 -5.584 1.00 85.25 113 TYR A N 1
ATOM 935 C CA . TYR A 1 113 ? 19.783 -2.644 -5.454 1.00 85.25 113 TYR A CA 1
ATOM 936 C C . TYR A 1 113 ? 20.571 -2.577 -4.150 1.00 85.25 113 TYR A C 1
ATOM 938 O O . TYR A 1 113 ? 19.973 -2.608 -3.077 1.00 85.25 113 TYR A O 1
ATOM 946 N N . GLY A 1 114 ? 21.904 -2.591 -4.250 1.00 79.75 114 GLY A N 1
ATOM 947 C CA . GLY A 1 114 ? 22.804 -2.709 -3.101 1.00 79.75 114 GLY A CA 1
ATOM 948 C C . GLY A 1 114 ? 22.450 -1.787 -1.925 1.00 79.75 114 GLY A C 1
ATOM 949 O O . GLY A 1 114 ? 21.877 -0.713 -2.096 1.00 79.75 114 GLY A O 1
ATOM 950 N N . GLY A 1 115 ? 22.807 -2.216 -0.713 1.00 83.00 115 GLY A N 1
ATOM 951 C CA . GLY A 1 115 ? 22.411 -1.561 0.534 1.00 83.00 115 GLY A CA 1
ATOM 952 C C . GLY A 1 115 ? 21.434 -2.422 1.334 1.00 83.00 115 GLY A C 1
ATOM 953 O O . GLY A 1 115 ? 21.620 -3.632 1.455 1.00 83.00 115 GLY A O 1
ATOM 954 N N . ASN A 1 116 ? 20.413 -1.791 1.918 1.00 84.50 116 ASN A N 1
ATOM 955 C CA . ASN A 1 116 ? 19.399 -2.483 2.718 1.00 84.50 116 ASN A CA 1
ATOM 956 C C . ASN A 1 116 ? 18.418 -3.272 1.843 1.00 84.50 116 ASN A C 1
ATOM 958 O O . ASN A 1 116 ? 18.180 -2.917 0.692 1.00 84.50 116 ASN A O 1
ATOM 962 N N . ARG A 1 117 ? 17.791 -4.301 2.426 1.00 89.94 117 ARG A N 1
ATOM 963 C CA . ARG A 1 117 ? 16.721 -5.075 1.779 1.00 89.94 117 ARG A CA 1
ATOM 964 C C . ARG A 1 117 ? 15.590 -4.146 1.318 1.00 89.94 117 ARG A C 1
ATOM 966 O O . ARG A 1 117 ? 15.150 -3.279 2.075 1.00 89.94 117 ARG A O 1
ATOM 973 N N . GLN A 1 118 ? 15.120 -4.338 0.088 1.00 91.31 118 GLN A N 1
ATOM 974 C CA . GLN A 1 118 ? 14.040 -3.559 -0.520 1.00 91.31 118 GLN A CA 1
ATOM 975 C C . GLN A 1 118 ? 12.859 -4.457 -0.880 1.00 91.31 118 GLN A C 1
ATOM 977 O O . GLN A 1 118 ? 12.943 -5.681 -0.800 1.00 91.31 118 GLN A O 1
ATOM 982 N N . ALA A 1 119 ? 11.742 -3.842 -1.256 1.00 94.12 119 ALA A N 1
ATOM 983 C CA . ALA A 1 119 ? 10.551 -4.542 -1.715 1.00 94.12 119 ALA A CA 1
ATOM 984 C C . ALA A 1 119 ? 10.423 -4.438 -3.241 1.00 94.12 119 ALA A C 1
ATOM 986 O O . ALA A 1 119 ? 10.904 -3.484 -3.846 1.00 94.12 119 ALA A O 1
ATOM 987 N N . ARG A 1 120 ? 9.769 -5.419 -3.858 1.00 95.12 120 ARG A N 1
ATOM 988 C CA . ARG A 1 120 ? 9.450 -5.447 -5.288 1.00 95.12 120 ARG A CA 1
ATOM 989 C C . ARG A 1 120 ? 8.052 -5.996 -5.517 1.00 95.12 120 ARG A C 1
ATOM 991 O O . ARG A 1 120 ? 7.570 -6.802 -4.722 1.00 95.12 120 ARG A O 1
ATOM 998 N N . LEU A 1 121 ? 7.443 -5.618 -6.634 1.00 96.62 121 LEU A N 1
ATOM 999 C CA . LEU A 1 121 ? 6.231 -6.265 -7.130 1.00 96.62 121 LEU A CA 1
ATOM 1000 C C . LEU A 1 121 ? 6.584 -7.507 -7.952 1.00 96.62 121 LEU A C 1
ATOM 1002 O O . LEU A 1 121 ? 7.494 -7.466 -8.782 1.00 96.62 121 LEU A O 1
ATOM 1006 N N . VAL A 1 122 ? 5.848 -8.594 -7.739 1.00 97.12 122 VAL A N 1
ATOM 1007 C CA . VAL A 1 122 ? 5.982 -9.847 -8.494 1.00 97.12 122 VAL A CA 1
ATOM 1008 C C . VAL A 1 122 ? 4.605 -10.266 -8.992 1.00 97.12 122 VAL A C 1
ATOM 1010 O O . VAL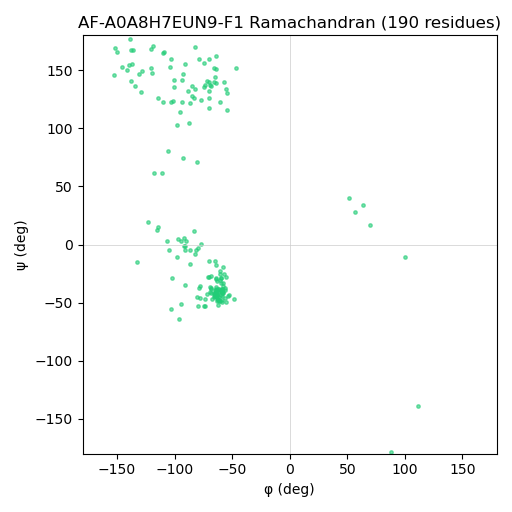 A 1 122 ? 3.647 -10.269 -8.225 1.00 97.12 122 VAL A O 1
ATOM 1013 N N . ALA A 1 123 ? 4.482 -10.594 -10.278 1.00 97.56 123 ALA A N 1
ATOM 1014 C CA . ALA A 1 123 ? 3.230 -11.092 -10.841 1.00 97.56 123 ALA A CA 1
ATOM 1015 C C . ALA A 1 123 ? 2.921 -12.502 -10.312 1.00 97.56 123 ALA A C 1
ATOM 1017 O O . ALA A 1 123 ? 3.799 -13.359 -10.276 1.00 97.56 123 ALA A O 1
ATOM 1018 N N . THR A 1 124 ? 1.662 -12.758 -9.952 1.00 97.12 124 THR A N 1
ATOM 1019 C CA . THR A 1 124 ? 1.194 -14.079 -9.481 1.00 97.12 124 THR A CA 1
ATOM 1020 C C . THR A 1 124 ? 0.345 -14.815 -10.520 1.00 97.12 124 THR A C 1
ATOM 1022 O O . THR A 1 124 ? -0.168 -15.903 -10.266 1.00 97.12 124 THR A O 1
ATOM 1025 N N . ARG A 1 125 ? 0.190 -14.220 -11.708 1.00 96.81 125 ARG A N 1
ATOM 1026 C CA . ARG A 1 125 ? -0.488 -14.791 -12.876 1.00 96.81 125 ARG A CA 1
ATOM 1027 C C . ARG A 1 125 ? 0.094 -14.219 -14.168 1.00 96.81 125 ARG A C 1
ATOM 1029 O O . ARG A 1 125 ? 0.812 -13.222 -14.130 1.00 96.81 125 ARG A O 1
ATOM 1036 N N . GLY A 1 126 ? -0.270 -14.821 -15.300 1.00 97.12 126 GLY A N 1
ATOM 1037 C CA . GLY A 1 126 ? -0.018 -14.243 -1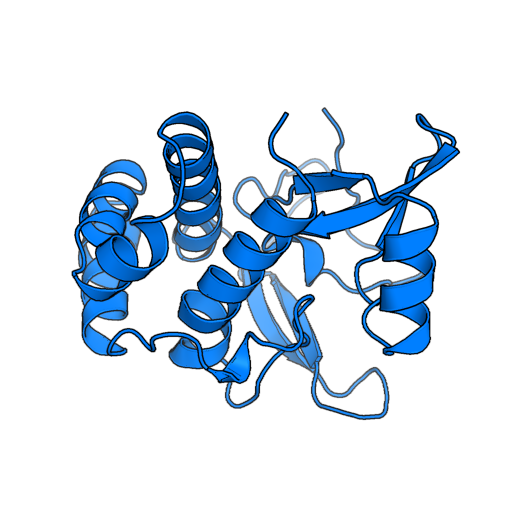6.620 1.00 97.12 126 GLY A CA 1
ATOM 1038 C C . GLY A 1 126 ? -0.795 -12.940 -16.836 1.00 97.12 126 GLY A C 1
ATOM 1039 O O . GLY A 1 126 ? -1.928 -12.796 -16.355 1.00 97.12 126 GLY A O 1
ATOM 1040 N N . TRP A 1 127 ? -0.163 -12.016 -17.553 1.00 97.50 127 TRP A N 1
ATOM 1041 C CA . TRP A 1 127 ? -0.688 -10.711 -17.949 1.00 97.50 127 TRP A CA 1
ATOM 1042 C C . TRP A 1 127 ? -0.379 -10.490 -19.429 1.00 97.50 127 TRP A C 1
ATOM 1044 O O . TRP A 1 127 ? 0.740 -10.765 -19.859 1.00 97.50 127 TRP A O 1
ATOM 1054 N N . GLU A 1 128 ? -1.352 -9.982 -20.179 1.00 97.56 128 GLU A N 1
ATOM 1055 C CA . GLU A 1 128 ? -1.210 -9.694 -21.609 1.00 97.56 128 GLU A CA 1
ATOM 1056 C C . GLU A 1 128 ? -1.027 -8.193 -21.866 1.00 97.56 128 GLU A C 1
ATOM 1058 O O . GLU A 1 128 ? -1.380 -7.339 -21.044 1.00 97.56 128 GLU A O 1
ATOM 1063 N N . VAL A 1 129 ? -0.487 -7.841 -23.036 1.00 96.19 129 VAL A N 1
ATOM 1064 C CA . VAL A 1 129 ? -0.341 -6.434 -23.430 1.00 96.19 129 VAL A CA 1
ATOM 1065 C C . VAL A 1 129 ? -1.717 -5.768 -23.495 1.00 96.19 129 VAL A C 1
ATOM 1067 O O . VAL A 1 129 ? -2.592 -6.184 -24.248 1.00 96.19 129 VAL A O 1
ATOM 1070 N N . GLY A 1 130 ? -1.881 -4.691 -22.728 1.00 94.38 130 GLY A N 1
ATOM 1071 C CA . GLY A 1 130 ? -3.140 -3.949 -22.624 1.00 94.38 130 GLY A CA 1
ATOM 1072 C C . GLY A 1 130 ? -3.959 -4.282 -21.378 1.00 94.38 130 GLY A C 1
ATOM 1073 O O . GLY A 1 130 ? -4.878 -3.526 -21.062 1.00 94.38 130 GLY A O 1
ATOM 1074 N N . ASP A 1 131 ? -3.605 -5.335 -20.636 1.00 96.06 131 ASP A N 1
ATOM 1075 C CA . ASP A 1 131 ? -4.208 -5.586 -19.333 1.00 96.06 131 ASP A CA 1
ATOM 1076 C C . ASP A 1 131 ? -3.875 -4.474 -18.326 1.00 96.06 131 ASP A C 1
ATOM 1078 O O . ASP A 1 131 ? -2.814 -3.847 -18.350 1.00 96.06 131 ASP A O 1
ATOM 1082 N N . GLU A 1 132 ? -4.787 -4.275 -17.375 1.00 95.06 132 GLU A N 1
ATOM 1083 C CA . GLU A 1 132 ? -4.624 -3.323 -16.283 1.00 95.06 132 GLU A CA 1
ATOM 1084 C C . GLU A 1 132 ? -4.537 -4.042 -14.931 1.00 95.06 132 GLU A C 1
ATOM 1086 O O . GLU A 1 132 ? -5.453 -4.767 -14.524 1.00 95.06 132 GLU A O 1
ATOM 1091 N N . ILE A 1 133 ? -3.473 -3.766 -14.172 1.00 95.88 133 ILE A N 1
ATOM 1092 C CA . ILE A 1 133 ? -3.314 -4.248 -12.794 1.00 95.88 133 ILE A CA 1
ATOM 1093 C C . ILE A 1 133 ? -4.124 -3.356 -11.840 1.00 95.88 133 ILE A C 1
ATOM 1095 O O . ILE A 1 133 ? -3.585 -2.583 -11.052 1.00 95.88 133 ILE A O 1
ATOM 1099 N N . ARG A 1 134 ? -5.456 -3.468 -11.899 1.00 94.50 134 ARG A N 1
ATOM 1100 C CA . ARG A 1 134 ? -6.413 -2.566 -11.217 1.00 94.50 134 ARG A CA 1
ATOM 1101 C C . ARG A 1 134 ? -6.254 -2.454 -9.700 1.00 94.50 134 ARG A C 1
ATOM 1103 O O . ARG A 1 134 ? -6.670 -1.461 -9.111 1.00 94.50 134 ARG A O 1
ATOM 1110 N N . CYS A 1 135 ? -5.697 -3.474 -9.046 1.00 95.31 135 CYS A N 1
ATOM 1111 C CA . CYS A 1 135 ? -5.458 -3.449 -7.599 1.00 95.31 135 CYS A CA 1
ATOM 1112 C C . CYS A 1 135 ? -4.109 -2.806 -7.232 1.00 95.31 135 CYS A C 1
ATOM 1114 O O . CYS A 1 135 ? -3.929 -2.391 -6.089 1.00 95.31 135 CYS A O 1
ATOM 1116 N N . CYS A 1 136 ? -3.191 -2.668 -8.193 1.00 95.31 136 CYS A N 1
ATOM 1117 C CA . CYS A 1 136 ? -1.885 -2.043 -8.015 1.00 95.31 136 CYS A CA 1
ATOM 1118 C C . CYS A 1 136 ? -1.957 -0.556 -8.366 1.00 95.31 136 CYS A C 1
ATOM 1120 O O . CYS A 1 136 ? -1.502 -0.116 -9.419 1.00 95.31 136 CYS A O 1
ATOM 1122 N N . THR A 1 137 ? -2.553 0.235 -7.478 1.00 93.50 137 THR A N 1
ATOM 1123 C CA . THR A 1 137 ? -2.689 1.684 -7.686 1.00 93.50 137 THR A CA 1
ATOM 1124 C C . THR A 1 137 ? -1.795 2.470 -6.741 1.00 93.50 137 THR A C 1
ATOM 1126 O O . THR A 1 137 ? -1.274 1.943 -5.757 1.00 93.50 137 THR A O 1
ATOM 1129 N N . GLY A 1 138 ? -1.625 3.752 -7.036 1.00 90.38 138 GLY A N 1
ATOM 1130 C CA . GLY A 1 138 ? -0.975 4.699 -6.148 1.00 90.38 138 GLY A CA 1
ATOM 1131 C C . GLY A 1 138 ? -1.698 6.037 -6.141 1.00 90.38 138 GLY A C 1
ATOM 1132 O O . GLY A 1 138 ? -2.682 6.239 -6.853 1.00 90.38 138 GLY A O 1
ATOM 1133 N N . SER A 1 139 ? -1.224 6.952 -5.312 1.00 88.69 139 SER A N 1
ATOM 1134 C CA . SER A 1 139 ? -1.652 8.349 -5.311 1.00 88.69 139 SER A CA 1
ATOM 1135 C C . SER A 1 139 ? -0.444 9.261 -5.375 1.00 88.69 139 SER A C 1
ATOM 1137 O O . SER A 1 139 ? 0.632 8.932 -4.887 1.00 88.69 139 SER A O 1
ATOM 1139 N N . ILE A 1 140 ? -0.646 10.418 -5.994 1.00 86.88 140 ILE A N 1
ATOM 1140 C CA . ILE A 1 140 ? 0.387 11.429 -6.161 1.00 86.88 140 ILE A CA 1
ATOM 1141 C C . ILE A 1 140 ? 0.129 12.545 -5.152 1.00 86.88 140 ILE A C 1
ATOM 1143 O O . ILE A 1 140 ? -0.941 13.156 -5.168 1.00 86.88 140 ILE A O 1
ATOM 1147 N N . ALA A 1 141 ? 1.116 12.821 -4.305 1.00 85.50 141 ALA A N 1
ATOM 1148 C CA . ALA A 1 141 ? 1.133 13.982 -3.425 1.00 85.50 141 ALA A CA 1
ATOM 1149 C C . ALA A 1 141 ? 2.206 14.959 -3.915 1.00 85.50 141 ALA A C 1
ATOM 1151 O O . ALA A 1 141 ? 3.366 14.588 -4.063 1.00 85.50 141 ALA A O 1
ATOM 1152 N N . TYR A 1 142 ? 1.833 16.201 -4.215 1.00 83.19 142 TYR A N 1
ATOM 1153 C CA . TYR A 1 142 ? 2.802 17.191 -4.685 1.00 83.19 142 TYR A CA 1
ATOM 1154 C C . TYR A 1 142 ? 3.665 17.683 -3.530 1.00 83.19 142 TYR A C 1
ATOM 1156 O O . TYR A 1 142 ? 3.139 17.999 -2.466 1.00 83.19 142 TYR A O 1
ATOM 1164 N N . LEU A 1 143 ? 4.970 17.773 -3.775 1.00 83.00 143 LEU A N 1
ATOM 1165 C CA . LEU A 1 143 ? 5.929 18.290 -2.810 1.00 83.00 143 LEU A CA 1
ATOM 1166 C C . LEU A 1 143 ? 6.140 19.786 -3.054 1.00 83.00 143 LEU A C 1
ATOM 1168 O O . LEU A 1 143 ? 6.158 20.257 -4.200 1.00 83.00 143 LEU A O 1
ATOM 1172 N N . ASN A 1 144 ? 6.279 20.548 -1.972 1.00 85.38 144 ASN A N 1
ATOM 1173 C CA . ASN A 1 144 ? 6.897 21.867 -2.047 1.00 85.38 144 ASN A CA 1
ATOM 1174 C C . ASN A 1 144 ? 8.433 21.709 -2.009 1.00 85.38 144 ASN A C 1
ATOM 1176 O O . ASN A 1 144 ? 8.948 20.618 -1.768 1.00 85.38 144 ASN A O 1
ATOM 1180 N N . SER A 1 145 ? 9.166 22.792 -2.269 1.00 85.31 145 SER A N 1
ATOM 1181 C CA . SER A 1 145 ? 10.632 22.744 -2.341 1.00 85.31 145 SER A CA 1
ATOM 1182 C C . SER A 1 145 ? 11.301 22.374 -1.011 1.00 85.31 145 SER A C 1
ATOM 1184 O O . SER A 1 145 ? 12.388 21.807 -1.020 1.00 85.31 145 SER A O 1
ATOM 1186 N N . GLU A 1 146 ? 10.675 22.701 0.121 1.00 86.44 146 GLU A N 1
ATOM 1187 C CA . GLU A 1 146 ? 11.203 22.397 1.453 1.00 86.44 146 GLU A CA 1
ATOM 1188 C C . GLU A 1 146 ? 11.076 20.901 1.766 1.00 86.44 146 GLU A C 1
ATOM 1190 O O . GLU A 1 146 ? 12.051 20.267 2.168 1.00 86.44 146 GLU A O 1
ATOM 1195 N N . ASP A 1 147 ? 9.906 20.315 1.505 1.00 84.50 147 ASP A N 1
ATOM 1196 C CA . ASP A 1 147 ? 9.648 18.886 1.696 1.00 84.50 147 ASP A CA 1
ATOM 1197 C C . ASP A 1 147 ? 10.513 18.021 0.771 1.00 84.50 147 ASP A C 1
ATOM 1199 O O . ASP A 1 147 ? 11.054 17.004 1.204 1.00 84.50 147 ASP A O 1
ATOM 1203 N N . ASP A 1 148 ? 10.684 18.440 -0.486 1.00 85.38 148 ASP A N 1
ATOM 1204 C CA . ASP A 1 148 ? 11.546 17.766 -1.464 1.00 85.38 148 ASP A CA 1
ATOM 1205 C C . ASP A 1 148 ? 13.014 17.751 -1.001 1.00 85.38 148 ASP A C 1
ATOM 1207 O O . ASP A 1 148 ? 13.643 16.692 -0.920 1.00 85.38 148 ASP A O 1
ATOM 1211 N N . ALA A 1 149 ? 13.535 18.910 -0.579 1.00 86.25 149 ALA A N 1
ATOM 1212 C CA . ALA A 1 149 ? 14.888 19.020 -0.039 1.00 86.25 149 ALA A CA 1
ATOM 1213 C C . ALA A 1 149 ? 15.071 18.176 1.232 1.00 86.25 149 ALA A C 1
ATOM 1215 O O . ALA A 1 149 ? 16.092 17.503 1.391 1.00 86.25 149 ALA A O 1
ATOM 1216 N N . LYS A 1 150 ? 14.075 18.168 2.123 1.00 86.25 150 LYS A N 1
ATOM 1217 C CA . LYS A 1 150 ? 14.100 17.385 3.362 1.00 86.25 150 LYS A CA 1
ATOM 1218 C C . LYS A 1 150 ? 14.123 15.881 3.092 1.00 86.25 150 LYS A C 1
ATOM 1220 O O . LYS A 1 150 ? 14.895 15.171 3.734 1.00 86.25 150 LYS A O 1
ATOM 1225 N N . LEU A 1 151 ? 13.305 15.389 2.159 1.00 84.88 151 LEU A N 1
ATOM 1226 C CA . LEU A 1 151 ? 13.291 13.970 1.789 1.00 84.88 151 LEU A CA 1
ATOM 1227 C C . LEU A 1 151 ? 14.630 13.540 1.187 1.00 84.88 151 LEU A C 1
ATOM 1229 O O . LEU A 1 151 ? 15.154 12.496 1.580 1.00 84.88 151 LEU A O 1
ATOM 1233 N N . SER A 1 152 ? 15.210 14.362 0.308 1.00 85.12 152 SER A N 1
ATOM 1234 C CA . SER A 1 152 ? 16.502 14.065 -0.316 1.00 85.12 152 SER A CA 1
ATOM 1235 C C . SER A 1 152 ? 17.650 14.064 0.703 1.00 85.12 152 SER A C 1
ATOM 1237 O O . SER A 1 152 ? 18.412 13.101 0.776 1.00 85.12 152 SER A O 1
ATOM 1239 N N . GLN A 1 153 ? 17.715 15.059 1.599 1.00 86.06 153 GLN A N 1
ATOM 1240 C CA . GLN A 1 153 ? 18.716 15.099 2.681 1.00 86.06 153 GLN A CA 1
ATOM 1241 C C . GLN A 1 153 ? 18.634 13.892 3.626 1.00 86.06 153 GLN A C 1
ATOM 1243 O O . GLN A 1 153 ? 19.636 13.494 4.217 1.00 86.06 153 GLN A O 1
ATOM 1248 N N . GLN A 1 154 ? 17.444 13.308 3.782 1.00 83.81 154 GLN A N 1
ATOM 1249 C CA . GLN A 1 154 ? 17.210 12.140 4.631 1.00 83.81 154 GLN A CA 1
ATOM 1250 C C . GLN A 1 154 ? 17.349 10.801 3.888 1.00 83.81 154 GLN A C 1
ATOM 1252 O O . GLN A 1 154 ? 17.162 9.757 4.516 1.00 83.81 154 GLN A O 1
ATOM 1257 N N . GLY A 1 155 ? 17.636 10.805 2.579 1.00 82.31 155 GLY A N 1
ATOM 1258 C CA . GLY A 1 155 ? 17.688 9.593 1.752 1.00 82.31 155 GLY A CA 1
ATOM 1259 C C . GLY A 1 155 ? 16.339 8.869 1.648 1.00 82.31 155 GLY A C 1
ATOM 1260 O O . GLY A 1 155 ? 16.282 7.639 1.655 1.00 82.31 155 GLY A O 1
ATOM 1261 N N . ARG A 1 156 ? 15.233 9.625 1.640 1.00 82.44 156 ARG A N 1
ATOM 1262 C CA . ARG A 1 156 ? 13.842 9.123 1.624 1.00 82.44 156 ARG A CA 1
ATOM 1263 C C . ARG A 1 156 ? 13.091 9.468 0.340 1.00 82.44 156 ARG A C 1
ATOM 1265 O O . ARG A 1 156 ? 11.873 9.332 0.278 1.00 82.44 156 ARG A O 1
ATOM 1272 N N . ASP A 1 157 ? 13.808 9.872 -0.694 1.00 78.69 157 ASP A N 1
ATOM 1273 C CA . ASP A 1 157 ? 13.296 10.262 -2.007 1.00 78.69 157 ASP A CA 1
ATOM 1274 C C . ASP A 1 157 ? 13.040 9.075 -2.962 1.00 78.69 157 ASP A C 1
ATOM 1276 O O . ASP A 1 157 ? 12.723 9.271 -4.131 1.00 78.69 157 ASP A O 1
ATOM 1280 N N . PHE A 1 158 ? 13.069 7.832 -2.465 1.00 79.81 158 PHE A N 1
ATOM 1281 C CA . PHE A 1 158 ? 12.946 6.597 -3.262 1.00 79.81 158 PHE A CA 1
ATOM 1282 C C . PHE A 1 158 ? 11.663 6.459 -4.105 1.00 79.81 158 PHE A C 1
ATOM 1284 O O . PHE A 1 158 ? 11.615 5.637 -5.014 1.00 79.81 158 PHE A O 1
ATOM 1291 N N . SER A 1 159 ? 10.606 7.211 -3.787 1.00 81.81 159 SER A N 1
ATOM 1292 C CA . SER A 1 159 ? 9.347 7.229 -4.553 1.00 81.81 159 SER A CA 1
ATOM 1293 C C . SER A 1 159 ? 8.974 8.632 -5.038 1.00 81.81 159 SER A C 1
ATOM 1295 O O . SER A 1 159 ? 7.815 8.902 -5.363 1.00 81.81 159 SER A O 1
ATOM 1297 N N . VAL A 1 160 ? 9.952 9.540 -5.086 1.00 82.81 160 VAL A N 1
ATOM 1298 C CA . VAL A 1 160 ? 9.787 10.853 -5.707 1.00 82.81 160 VAL A CA 1
ATOM 1299 C C . VAL A 1 160 ? 9.852 10.683 -7.222 1.00 82.81 160 VAL A C 1
ATOM 1301 O O . VAL A 1 160 ? 10.806 10.138 -7.771 1.00 82.81 160 VAL A O 1
ATOM 1304 N N . ILE A 1 161 ? 8.810 11.146 -7.904 1.00 82.81 161 ILE A N 1
ATOM 1305 C CA . ILE A 1 161 ? 8.690 11.144 -9.360 1.00 82.81 161 ILE A CA 1
ATOM 1306 C C . ILE A 1 161 ? 8.530 12.581 -9.861 1.00 82.81 161 ILE A C 1
ATOM 1308 O O . ILE A 1 161 ? 7.930 13.432 -9.201 1.00 82.81 161 ILE A O 1
ATOM 1312 N N . TYR A 1 162 ? 9.044 12.870 -11.056 1.00 81.56 162 TYR A N 1
ATOM 1313 C CA . TYR A 1 162 ? 8.853 14.176 -11.680 1.00 81.56 162 TYR A CA 1
ATOM 1314 C C . TYR A 1 162 ? 7.546 14.209 -12.477 1.00 81.56 162 TYR A C 1
ATOM 1316 O O . TYR A 1 162 ? 7.351 13.443 -13.422 1.00 81.56 162 TYR A O 1
ATOM 1324 N N . SER A 1 163 ? 6.644 15.133 -12.141 1.00 77.94 163 SER A N 1
ATOM 1325 C CA . SER A 1 163 ? 5.437 15.370 -12.931 1.00 77.94 163 SER A CA 1
ATOM 1326 C C . SER A 1 163 ? 5.709 16.383 -14.041 1.00 77.94 163 SER A C 1
ATOM 1328 O O . SER A 1 163 ? 5.697 17.589 -13.793 1.00 77.94 163 SER A O 1
ATOM 1330 N N . SER A 1 164 ? 5.836 15.935 -15.295 1.00 75.62 164 SER A N 1
ATOM 1331 C CA . SER A 1 164 ? 5.995 16.849 -16.443 1.00 75.62 164 SER A CA 1
ATOM 1332 C C . SER A 1 164 ? 4.783 17.766 -16.650 1.00 75.62 164 SER A C 1
ATOM 1334 O O . SER A 1 164 ? 4.937 18.921 -17.043 1.00 75.62 164 SER A O 1
ATOM 1336 N N . ARG A 1 165 ? 3.570 17.298 -16.315 1.00 74.38 165 ARG A N 1
ATOM 1337 C CA . ARG A 1 165 ? 2.327 18.090 -16.408 1.00 74.38 165 ARG A CA 1
ATOM 1338 C C . ARG A 1 165 ? 2.324 19.289 -15.458 1.00 74.38 165 ARG A C 1
ATOM 1340 O O . ARG A 1 165 ? 1.782 20.337 -15.798 1.00 74.38 165 ARG A O 1
ATOM 1347 N N . LYS A 1 166 ? 2.871 19.126 -14.252 1.00 74.19 166 LYS A N 1
ATOM 1348 C CA . LYS A 1 166 ? 2.907 20.173 -13.216 1.00 74.19 166 LYS A CA 1
ATOM 1349 C C . LYS A 1 166 ? 4.284 20.816 -13.051 1.00 74.19 166 LYS A C 1
ATOM 1351 O O . LYS A 1 166 ? 4.393 21.778 -12.297 1.00 74.19 166 LYS A O 1
ATOM 1356 N N . LYS A 1 167 ? 5.292 20.309 -13.768 1.00 79.88 167 LYS A N 1
ATOM 1357 C CA . LYS A 1 167 ? 6.704 20.702 -13.712 1.00 79.88 167 LYS A CA 1
ATOM 1358 C C . LYS A 1 167 ? 7.274 20.708 -12.288 1.00 79.88 167 LYS A C 1
ATOM 1360 O O . LYS A 1 167 ? 7.994 21.630 -11.916 1.00 79.88 167 LYS A O 1
ATOM 1365 N N . LYS A 1 168 ? 6.901 19.714 -11.475 1.00 81.00 168 LYS A N 1
ATOM 1366 C CA . LYS A 1 168 ? 7.293 19.607 -10.060 1.00 81.00 168 LYS A CA 1
ATOM 1367 C C . LYS A 1 168 ? 7.480 18.156 -9.633 1.00 81.00 168 LYS A C 1
ATOM 1369 O O . LYS A 1 168 ? 6.811 17.270 -10.171 1.00 81.00 168 LYS A O 1
ATOM 1374 N N . ASN A 1 169 ? 8.334 17.959 -8.632 1.00 83.88 169 ASN A N 1
ATOM 1375 C CA . ASN A 1 169 ? 8.481 16.694 -7.927 1.00 83.88 169 ASN A CA 1
ATOM 1376 C C . ASN A 1 169 ? 7.203 16.373 -7.149 1.00 83.88 169 ASN A C 1
ATOM 1378 O O . ASN A 1 169 ? 6.542 17.244 -6.569 1.00 83.88 169 ASN A O 1
ATOM 1382 N N . CYS A 1 170 ? 6.827 15.107 -7.172 1.00 82.38 170 CYS A N 1
ATOM 1383 C CA . CYS A 1 170 ? 5.716 14.595 -6.404 1.00 82.38 170 CYS A CA 1
ATOM 1384 C C . CYS A 1 170 ? 6.046 13.216 -5.858 1.00 82.38 170 CYS A C 1
ATOM 1386 O O . CYS A 1 170 ? 6.801 12.450 -6.445 1.00 82.38 170 CYS A O 1
ATOM 1388 N N . LEU A 1 171 ? 5.467 12.906 -4.710 1.00 84.69 171 LEU A N 1
ATOM 1389 C CA . LEU A 1 171 ? 5.632 11.625 -4.069 1.00 84.69 171 LEU A CA 1
ATOM 1390 C C . LEU A 1 171 ? 4.582 10.646 -4.580 1.00 84.69 171 LEU A C 1
ATOM 1392 O O . LEU A 1 171 ? 3.386 10.962 -4.603 1.00 84.69 171 LEU A O 1
ATOM 1396 N N . PHE A 1 172 ? 5.030 9.452 -4.949 1.00 88.69 172 PHE A N 1
ATOM 1397 C CA . PHE A 1 172 ? 4.164 8.350 -5.319 1.00 88.69 172 PHE A CA 1
ATOM 1398 C C . PHE A 1 172 ? 3.929 7.433 -4.115 1.00 88.69 172 PHE A C 1
ATOM 1400 O O . PHE A 1 172 ? 4.842 6.804 -3.591 1.00 88.69 172 PHE A O 1
ATOM 1407 N N . LEU A 1 173 ? 2.684 7.387 -3.648 1.00 91.25 173 LEU A N 1
ATOM 1408 C CA . LEU A 1 173 ? 2.249 6.642 -2.466 1.00 91.25 173 LEU A CA 1
ATOM 1409 C C . LEU A 1 173 ? 1.376 5.450 -2.863 1.00 91.25 173 LEU A C 1
ATOM 1411 O O . LEU A 1 173 ? 0.824 5.414 -3.962 1.00 91.25 173 LEU A O 1
ATOM 1415 N N . GLY A 1 174 ? 1.165 4.513 -1.941 1.00 93.38 174 GLY A N 1
ATOM 1416 C CA . GLY A 1 174 ? 0.357 3.317 -2.167 1.00 93.38 174 GLY A CA 1
ATOM 1417 C C . GLY A 1 174 ? 1.143 2.135 -2.750 1.00 93.38 174 GLY A C 1
ATOM 1418 O O . GLY A 1 174 ? 2.344 2.235 -2.987 1.00 93.38 174 GLY A O 1
ATOM 1419 N N . PRO A 1 175 ? 0.472 1.001 -3.014 1.00 94.1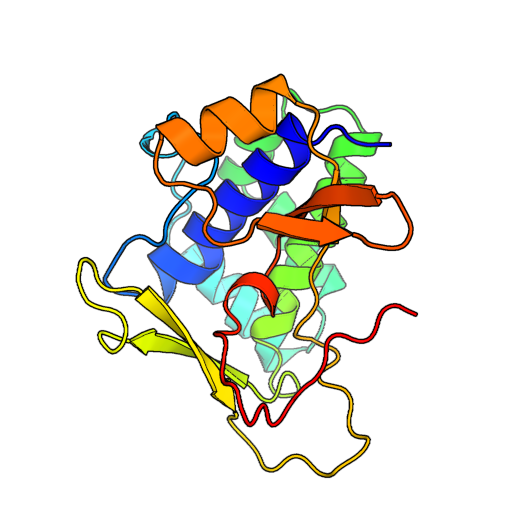9 175 PRO A N 1
ATOM 1420 C CA . PRO A 1 175 ? 1.122 -0.248 -3.420 1.00 94.19 175 PRO A CA 1
ATOM 1421 C C . PRO A 1 175 ? 1.978 -0.145 -4.688 1.00 94.19 175 PRO A C 1
ATOM 1423 O O . PRO A 1 175 ? 3.035 -0.766 -4.766 1.00 94.19 175 PRO A O 1
ATOM 1426 N N . ALA A 1 176 ? 1.565 0.670 -5.661 1.00 93.88 176 ALA A N 1
ATOM 1427 C CA . ALA A 1 176 ? 2.318 0.856 -6.900 1.00 93.88 176 ALA A CA 1
ATOM 1428 C C . ALA A 1 176 ? 3.703 1.499 -6.689 1.00 93.88 176 ALA A C 1
ATOM 1430 O O . ALA A 1 176 ? 4.566 1.361 -7.553 1.00 93.88 176 ALA A O 1
ATOM 1431 N N . ARG A 1 177 ? 3.957 2.144 -5.538 1.00 92.56 177 ARG A N 1
ATOM 1432 C CA . ARG A 1 177 ? 5.266 2.735 -5.205 1.00 92.56 177 ARG A CA 1
ATOM 1433 C C . ARG A 1 177 ? 6.391 1.702 -5.055 1.00 92.56 177 ARG A C 1
ATOM 1435 O O . ARG A 1 177 ? 7.551 2.083 -5.005 1.00 92.56 177 ARG A O 1
ATOM 1442 N N . PHE A 1 178 ? 6.049 0.417 -4.937 1.00 93.94 178 PHE A N 1
ATOM 1443 C CA . PHE A 1 178 ? 7.003 -0.695 -4.851 1.00 93.94 178 PHE A CA 1
ATOM 1444 C C . PHE A 1 178 ? 7.377 -1.278 -6.226 1.00 93.94 178 PHE A C 1
ATOM 1446 O O . PHE A 1 178 ? 8.086 -2.284 -6.298 1.00 93.94 178 PHE A O 1
ATOM 1453 N N . ALA A 1 179 ? 6.873 -0.695 -7.319 1.00 93.81 179 ALA A N 1
ATOM 1454 C CA . ALA A 1 179 ? 7.338 -1.015 -8.660 1.00 93.81 179 ALA A CA 1
ATOM 1455 C C . ALA A 1 179 ? 8.761 -0.476 -8.843 1.00 93.81 179 ALA A C 1
ATOM 1457 O O . ALA A 1 179 ? 9.013 0.710 -8.639 1.00 93.81 179 ALA A O 1
ATOM 1458 N N . ASN A 1 180 ? 9.678 -1.348 -9.250 1.00 93.19 180 ASN A N 1
ATOM 1459 C CA . ASN A 1 180 ? 11.064 -0.960 -9.467 1.00 93.19 180 ASN A CA 1
ATOM 1460 C C . ASN A 1 180 ? 11.294 -0.516 -10.912 1.00 93.19 180 ASN A C 1
ATOM 1462 O O . ASN A 1 180 ? 10.580 -0.934 -11.824 1.00 93.19 180 ASN A O 1
ATOM 1466 N N . HIS A 1 181 ? 12.320 0.306 -11.117 1.00 91.12 181 HIS A N 1
ATOM 1467 C CA . HIS A 1 181 ? 12.733 0.724 -12.449 1.00 91.12 181 HIS A CA 1
ATOM 1468 C C . HIS A 1 181 ? 13.444 -0.411 -13.198 1.00 91.12 181 HIS A C 1
ATOM 1470 O O . HIS A 1 181 ? 14.315 -1.090 -12.643 1.00 91.12 181 HIS A O 1
ATOM 1476 N N . ASP A 1 182 ? 13.097 -0.551 -14.473 1.00 92.12 182 ASP A N 1
ATOM 1477 C CA . ASP A 1 182 ? 13.852 -1.290 -15.476 1.00 92.12 182 ASP A CA 1
ATOM 1478 C C . ASP A 1 182 ? 13.841 -0.471 -16.779 1.00 92.12 182 ASP A C 1
ATOM 1480 O O . ASP A 1 182 ? 12.833 0.171 -17.094 1.00 92.12 182 ASP A O 1
ATOM 1484 N N . CYS A 1 183 ? 14.962 -0.442 -17.505 1.00 93.75 183 CYS A N 1
ATOM 1485 C CA . CYS A 1 183 ? 15.057 0.281 -18.777 1.00 93.75 183 CYS A CA 1
ATOM 1486 C C . CYS A 1 183 ? 14.202 -0.379 -19.867 1.00 93.75 183 CYS A C 1
ATOM 1488 O O . CYS A 1 183 ? 13.745 0.316 -20.773 1.00 93.75 183 CYS A O 1
ATOM 1490 N N . ASP A 1 184 ? 13.969 -1.691 -19.759 1.00 95.44 184 ASP A N 1
ATOM 1491 C CA . ASP A 1 184 ? 13.087 -2.470 -20.630 1.00 95.44 184 ASP A CA 1
ATOM 1492 C C . ASP A 1 184 ? 11.841 -2.913 -19.841 1.00 95.44 184 ASP A C 1
ATOM 1494 O O . ASP A 1 184 ? 11.605 -4.087 -19.551 1.00 95.44 184 ASP A O 1
ATOM 1498 N N . ALA A 1 185 ? 11.078 -1.921 -19.371 1.00 94.62 185 ALA A N 1
ATOM 1499 C CA . ALA A 1 185 ? 9.951 -2.144 -18.474 1.00 94.62 185 ALA A CA 1
ATOM 1500 C C . ALA A 1 185 ? 8.786 -2.883 -19.156 1.00 94.62 185 ALA A C 1
ATOM 1502 O O . ALA A 1 185 ? 8.317 -2.508 -20.228 1.00 94.62 185 ALA A O 1
ATOM 1503 N N . ASN A 1 186 ? 8.220 -3.864 -18.450 1.00 95.44 186 ASN A N 1
ATOM 1504 C CA . ASN A 1 186 ? 7.042 -4.623 -18.889 1.00 95.44 186 ASN A CA 1
ATOM 1505 C C . ASN A 1 186 ? 5.693 -3.965 -18.526 1.00 95.44 186 ASN A C 1
ATOM 1507 O O . ASN A 1 186 ? 4.637 -4.469 -18.900 1.00 95.44 186 ASN A O 1
ATOM 1511 N N . CYS A 1 187 ? 5.715 -2.857 -17.783 1.00 94.88 187 CYS A N 1
ATOM 1512 C CA . CYS A 1 187 ? 4.538 -2.120 -17.329 1.00 94.88 187 CYS A CA 1
ATOM 1513 C C . CYS A 1 187 ? 4.763 -0.614 -17.483 1.00 94.88 187 CYS A C 1
ATOM 1515 O O . CYS A 1 187 ? 5.890 -0.125 -17.423 1.00 94.88 187 CYS A O 1
ATOM 1517 N N . LYS A 1 188 ? 3.669 0.144 -17.600 1.00 92.19 188 LYS A N 1
ATOM 1518 C CA . LYS A 1 188 ? 3.686 1.611 -17.550 1.00 92.19 188 LYS A CA 1
ATOM 1519 C C . LYS A 1 188 ? 2.623 2.124 -16.590 1.00 92.19 188 LYS A C 1
ATOM 1521 O O . LYS A 1 188 ? 1.542 1.547 -16.489 1.00 92.19 188 LYS A O 1
ATOM 1526 N N . VAL A 1 189 ? 2.909 3.236 -15.918 1.00 88.12 189 VAL A N 1
ATOM 1527 C CA . VAL A 1 189 ? 1.914 3.914 -15.082 1.00 88.12 189 VAL A CA 1
ATOM 1528 C C . VAL A 1 189 ? 0.866 4.544 -15.993 1.00 88.12 189 VAL A C 1
ATOM 1530 O O . VAL A 1 189 ? 1.176 5.430 -16.790 1.00 88.12 189 VAL A O 1
ATOM 1533 N N . ASN A 1 190 ? -0.381 4.095 -15.870 1.00 84.69 190 ASN A N 1
ATOM 1534 C CA . ASN A 1 190 ? -1.503 4.754 -16.518 1.00 84.69 190 ASN A CA 1
ATOM 1535 C C . ASN A 1 190 ? -2.003 5.902 -15.627 1.00 84.69 190 ASN A C 1
ATOM 1537 O O . ASN A 1 190 ? -2.246 5.712 -14.438 1.00 84.69 190 ASN A O 1
ATOM 1541 N N . SER A 1 191 ? -2.122 7.100 -16.199 1.00 67.88 191 SER A N 1
ATOM 1542 C CA . SER A 1 191 ? -2.583 8.315 -15.511 1.00 67.88 191 SER A CA 1
ATOM 1543 C C . SER A 1 191 ? -3.863 8.822 -16.167 1.00 67.88 191 SER A C 1
ATOM 1545 O O . SER A 1 191 ? -3.906 9.906 -16.745 1.00 67.88 191 SER A O 1
ATOM 1547 N N . SER A 1 192 ? -4.888 7.977 -16.115 1.00 54.06 192 SER A N 1
ATOM 1548 C CA . SER A 1 192 ? -6.272 8.317 -16.459 1.00 54.06 192 SER A CA 1
ATOM 1549 C C . SER A 1 192 ? -7.007 8.927 -15.272 1.00 54.06 192 SER A C 1
ATOM 1551 O O . SER A 1 192 ? -6.843 8.393 -14.151 1.00 54.06 192 SER A O 1
#